Protein 9YFR (pdb70)

Organism: Homo sapiens (NCBI:txid9606)

InterPro domains:
  IPR002818 DJ-1/PfpI [PF01965] (4-170)
  IPR006287 Protein/nucleic acid deglycase DJ-1 [TIGR01383] (6-183)
  IPR029062 Class I glutamine amidotransferase-like [G3DSA:3.40.50.880] (1-189)
  IPR029062 Class I glutamine amidotransferase-like [SSF52317] (3-186)
  IPR050325 Protein/nucleic acid deglycase [PTHR48094] (3-182)

Radius of gyration: 14.81 Å; Cα contacts (8 Å, |Δi|>4): 489; chains: 1; bounding box: 35×41×35 Å

Structure (mmCIF, N/CA/C/O backbone):
data_9YFR
#
_entry.id   9YFR
#
_cell.length_a   74.836
_cell.length_b   74.836
_cell.length_c   75.347
_cell.angle_alpha   90.000
_cell.angle_beta   90.000
_cell.angle_gamma   120.000
#
_symmetry.space_group_name_H-M   'P 31 2 1'
#
loop_
_entity.id
_entity.type
_entity.pdbx_description
1 polymer 'Protein deglycase DJ-1'
2 non-polymer 1,2-ETHANEDIOL
3 water water
#
loop_
_atom_site.group_PDB
_atom_site.id
_atom_site.type_symbol
_atom_site.label_atom_id
_atom_site.label_alt_id
_atom_site.label_comp_id
_atom_site.label_asym_id
_atom_site.label_entity_id
_atom_site.label_seq_id
_atom_site.pdbx_PDB_ins_code
_atom_site.Cartn_x
_atom_site.Cartn_y
_atom_site.Cartn_z
_atom_site.occupancy
_atom_site.B_iso_or_equiv
_atom_site.auth_seq_id
_atom_site.auth_comp_id
_atom_site.auth_asym_id
_atom_site.auth_atom_id
_atom_site.pdbx_PDB_model_num
ATOM 1 N N . MET A 1 4 ? 35.75121 9.20084 -78.01509 1.000 61.09626 1 MET A N 1
ATOM 2 C CA . MET A 1 4 ? 34.37893 9.67112 -78.38348 1.000 59.31757 1 MET A CA 1
ATOM 3 C C . MET A 1 4 ? 33.41680 9.51331 -77.19458 1.000 51.71157 1 MET A C 1
ATOM 4 O O . MET A 1 4 ? 33.41222 10.34950 -76.28979 1.000 50.86134 1 MET A O 1
ATOM 20 N N . ALA A 1 5 ? 32.60808 8.45670 -77.18765 1.000 44.45226 2 ALA A N 1
ATOM 21 C CA . ALA A 1 5 ? 31.65674 8.25938 -76.10360 1.000 37.25631 2 ALA A CA 1
ATOM 22 C C . ALA A 1 5 ? 32.36488 7.74766 -74.85057 1.000 27.98788 2 ALA A C 1
ATOM 23 O O . ALA A 1 5 ? 33.44436 7.15400 -74.91013 1.000 27.17529 2 ALA A O 1
ATOM 30 N N A SER A 1 6 ? 31.75462 8.00085 -73.69611 0.819 24.10895 3 SER A N 1
ATOM 31 N N B SER A 1 6 ? 31.72902 7.98486 -73.70647 0.181 26.09419 3 SER A N 1
ATOM 32 C CA A SER A 1 6 ? 32.31024 7.47977 -72.45942 0.819 20.65700 3 SER A CA 1
ATOM 33 C CA B SER A 1 6 ? 32.25001 7.49631 -72.44014 0.181 23.37128 3 SER A CA 1
ATOM 34 C C A SER A 1 6 ? 32.25852 5.95934 -72.47556 0.819 16.41469 3 SER A C 1
ATOM 35 C C B SER A 1 6 ? 32.19517 5.97534 -72.40234 0.181 20.00183 3 SER A C 1
ATOM 36 O O A SER A 1 6 ? 31.33834 5.34744 -73.01795 0.819 17.46077 3 SER A O 1
ATOM 37 O O B SER A 1 6 ? 31.23132 5.35908 -72.86353 0.181 20.03734 3 SER A O 1
ATOM 52 N N A LYS A 1 7 ? 33.26795 5.35002 -71.88012 0.819 12.98678 4 LYS A N 1
ATOM 53 N N B LYS A 1 7 ? 33.24244 5.37039 -71.85263 0.181 17.22195 4 LYS A N 1
ATOM 54 C CA A LYS A 1 7 ? 33.27133 3.91368 -71.68042 0.819 12.32370 4 LYS A CA 1
ATOM 55 C CA B LYS A 1 7 ? 33.27150 3.92898 -71.66599 0.181 14.90039 4 LYS A CA 1
ATOM 56 C C A LYS A 1 7 ? 32.20871 3.51805 -70.65398 0.819 11.21341 4 LYS A C 1
ATOM 57 C C B LYS A 1 7 ? 32.22601 3.51064 -70.63054 0.181 12.82507 4 LYS A C 1
ATOM 58 O O A LYS A 1 7 ? 31.77112 4.32582 -69.81960 0.819 11.64657 4 LYS A O 1
ATOM 59 O O B LYS A 1 7 ? 31.79958 4.30025 -69.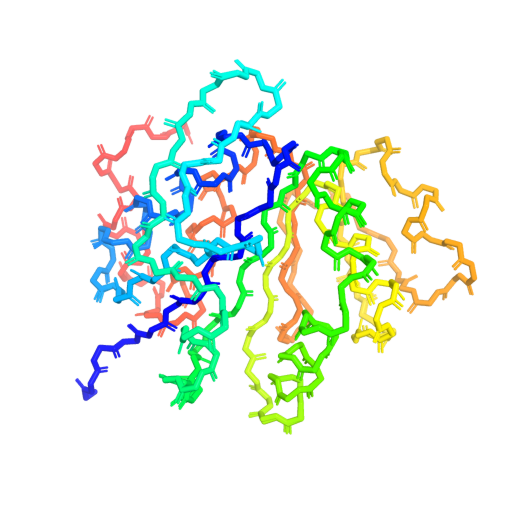78088 0.181 12.90988 4 LYS A O 1
ATOM 96 N N . ARG A 1 8 ? 31.81331 2.24319 -70.71317 1.000 10.92408 5 ARG A N 1
ATOM 97 C CA . ARG A 1 8 ? 30.74594 1.69539 -69.88883 1.000 11.08333 5 ARG A CA 1
ATOM 98 C C . ARG A 1 8 ? 31.21190 0.41416 -69.21248 1.000 10.35147 5 ARG A C 1
ATOM 99 O O . ARG A 1 8 ? 31.84393 -0.44055 -69.84557 1.000 11.15576 5 ARG A O 1
ATOM 121 N N . ALA A 1 9 ? 30.88403 0.28078 -67.92752 1.000 9.24598 6 ALA A N 1
ATOM 122 C CA . ALA A 1 9 ? 31.23320 -0.88895 -67.13882 1.000 8.82345 6 ALA A CA 1
ATOM 123 C C . ALA A 1 9 ? 29.98280 -1.50024 -66.52560 1.000 8.83761 6 ALA A C 1
ATOM 124 O O . ALA A 1 9 ? 29.12182 -0.78390 -65.99976 1.000 9.87366 6 ALA A O 1
ATOM 131 N N . LEU A 1 10 ? 29.91232 -2.83215 -66.55311 1.000 8.46828 7 LEU A N 1
ATOM 132 C CA . LEU A 1 10 ? 28.87894 -3.61367 -65.88411 1.000 8.76886 7 LEU A CA 1
ATOM 133 C C . LEU A 1 10 ? 29.52392 -4.30140 -64.69165 1.000 8.52853 7 LEU A C 1
ATOM 134 O O . LEU A 1 10 ? 30.44338 -5.09862 -64.87084 1.000 9.75928 7 LEU A O 1
ATOM 150 N N . VAL A 1 11 ? 29.05357 -3.99638 -63.48385 1.000 8.23336 8 VAL A N 1
ATOM 151 C CA . VAL A 1 11 ? 29.53034 -4.63272 -62.25815 1.000 8.09886 8 VAL A CA 1
ATOM 152 C C . VAL A 1 11 ? 28.40509 -5.53180 -61.76965 1.000 8.04941 8 VAL A C 1
ATOM 153 O O . VAL A 1 11 ? 27.31290 -5.04088 -61.45600 1.000 9.40430 8 VAL A O 1
ATOM 166 N N . ILE A 1 12 ? 28.65067 -6.84170 -61.71424 1.000 7.80722 9 ILE A N 1
ATOM 167 C CA . ILE A 1 12 ? 27.59390 -7.79367 -61.38136 1.000 8.33446 9 ILE A CA 1
ATOM 168 C C . ILE A 1 12 ? 27.65509 -8.09695 -59.88746 1.000 8.17678 9 ILE A C 1
ATOM 169 O O . ILE A 1 12 ? 28.65617 -8.63785 -59.39461 1.000 9.02442 9 ILE A O 1
ATOM 185 N N . LEU A 1 13 ? 26.57670 -7.74617 -59.17761 1.000 8.30066 10 LEU A N 1
ATOM 186 C CA . LEU A 1 13 ? 26.51394 -7.75687 -57.71805 1.000 8.38613 10 LEU A CA 1
ATOM 187 C C . LEU A 1 13 ? 25.56895 -8.85194 -57.23166 1.000 8.42863 10 LEU A C 1
ATOM 188 O O . LEU A 1 13 ? 24.33995 -8.75711 -57.40124 1.000 9.42436 10 LEU A O 1
ATOM 204 N N . ALA A 1 14 ? 26.14934 -9.87014 -56.60563 1.000 8.39267 11 ALA A N 1
ATOM 205 C CA . ALA A 1 14 ? 25.42710 -11.01221 -56.07334 1.000 9.34714 11 ALA A CA 1
ATOM 206 C C . ALA A 1 14 ? 25.47841 -11.01653 -54.55058 1.000 8.55433 11 ALA A C 1
ATOM 207 O O . ALA A 1 14 ? 26.40928 -10.49369 -53.93953 1.000 8.42873 11 ALA A O 1
ATOM 214 N N . LYS A 1 15 ? 24.47567 -11.65068 -53.94367 1.000 9.05996 12 LYS A N 1
ATOM 215 C CA A LYS A 1 15 ? 24.48121 -11.87387 -52.50592 0.351 8.78631 12 LYS A CA 1
ATOM 216 C CA B LYS A 1 15 ? 24.48406 -11.86662 -52.50609 0.649 8.81249 12 LYS A CA 1
ATOM 217 C C . LYS A 1 15 ? 25.79744 -12.51479 -52.08493 1.000 8.17378 12 LYS A C 1
ATOM 218 O O . LYS A 1 15 ? 26.28932 -13.44674 -52.72461 1.000 9.03313 12 LYS A O 1
ATOM 255 N N . GLY A 1 16 ? 26.37695 -12.00395 -50.99797 1.000 8.26723 13 GLY A N 1
ATOM 256 C CA . GLY A 1 16 ? 27.63490 -12.53444 -50.52034 1.000 7.97596 13 GLY A CA 1
ATOM 257 C C . GLY A 1 16 ? 28.85969 -11.96528 -51.19880 1.000 7.85724 13 GLY A C 1
ATOM 258 O O . GLY A 1 16 ? 29.97916 -12.39954 -50.89401 1.000 8.39939 13 GLY A O 1
ATOM 262 N N . ALA A 1 17 ? 28.69674 -10.99267 -52.08659 1.000 7.61452 14 ALA A N 1
ATOM 263 C CA . ALA A 1 17 ? 29.84946 -10.32115 -52.66803 1.000 7.72977 14 ALA A CA 1
ATOM 264 C C . ALA A 1 17 ? 30.65457 -9.61898 -51.58441 1.000 7.16293 14 ALA A C 1
ATOM 265 O O . ALA A 1 17 ? 30.10830 -9.14745 -50.58961 1.000 7.62575 14 ALA A O 1
ATOM 272 N N . GLU A 1 18 ? 31.96168 -9.49075 -51.81683 1.000 7.19783 15 GLU A N 1
ATOM 273 C CA . GLU A 1 18 ? 32.81593 -8.69218 -50.94567 1.000 6.93463 15 GLU A CA 1
ATOM 274 C C . GLU A 1 18 ? 32.53575 -7.22174 -51.25438 1.000 6.94598 15 GLU A C 1
ATOM 275 O O . GLU A 1 18 ? 32.81560 -6.73573 -52.36077 1.000 7.35346 15 GLU A O 1
ATOM 287 N N . GLU A 1 19 ? 31.95742 -6.52026 -50.27915 1.000 6.84892 16 GLU A N 1
ATOM 288 C CA . GLU A 1 19 ? 31.52649 -5.14547 -50.50127 1.000 6.76472 16 GLU A CA 1
ATOM 289 C C . GLU A 1 19 ? 32.68630 -4.20473 -50.81246 1.000 6.61265 16 GLU A C 1
ATOM 290 O O . GLU A 1 19 ? 32.49832 -3.24113 -51.56421 1.000 7.19360 16 GLU A O 1
ATOM 302 N N . MET A 1 20 ? 33.87212 -4.42140 -50.23152 1.000 6.63292 17 MET A N 1
ATOM 303 C CA . MET A 1 20 ? 35.00270 -3.55568 -50.57752 1.000 6.82127 17 MET A CA 1
ATOM 304 C C . MET A 1 20 ? 35.40209 -3.73479 -52.04114 1.000 6.90061 17 MET A C 1
ATOM 305 O O . MET A 1 20 ? 35.75430 -2.76891 -52.73122 1.000 7.61265 17 MET A O 1
ATOM 319 N N . GLU A 1 21 ? 35.37119 -4.97886 -52.51942 1.000 7.41609 18 GLU A N 1
ATOM 320 C CA . GLU A 1 21 ? 35.72493 -5.30882 -53.89687 1.000 7.56774 18 GLU A CA 1
ATOM 321 C C . GLU A 1 21 ? 34.65402 -4.90360 -54.89164 1.000 7.57486 18 GLU A C 1
ATOM 322 O O . GLU A 1 21 ? 34.91126 -4.92970 -56.10258 1.000 9.20556 18 GLU A O 1
ATOM 334 N N . THR A 1 22 ? 33.46939 -4.54015 -54.40644 1.000 7.68044 19 THR A N 1
ATOM 335 C CA . THR A 1 22 ? 32.41232 -3.97289 -55.22220 1.000 8.01158 19 THR A CA 1
ATOM 336 C C . THR A 1 22 ? 32.55036 -2.45143 -55.27072 1.000 7.55804 19 THR A C 1
ATOM 337 O O . THR A 1 22 ? 32.60257 -1.84777 -56.34941 1.000 8.18450 19 THR A O 1
ATOM 348 N N A VAL A 1 23 ? 32.62628 -1.82837 -54.09707 0.802 7.06110 20 VAL A N 1
ATOM 349 N N B VAL A 1 23 ? 32.63071 -1.81065 -54.09985 0.198 7.16245 20 VAL A N 1
ATOM 350 C CA A VAL A 1 23 ? 32.58426 -0.37776 -54.00292 0.802 7.39606 20 VAL A CA 1
ATOM 351 C CA B VAL A 1 23 ? 32.56359 -0.35380 -54.06712 0.198 6.97504 20 VAL A CA 1
ATOM 352 C C A VAL A 1 23 ? 33.85858 0.27307 -54.52816 0.802 6.87733 20 VAL A C 1
ATOM 353 C C B VAL A 1 23 ? 33.86714 0.30496 -54.50916 0.198 6.79215 20 VAL A C 1
ATOM 354 O O A VAL A 1 23 ? 33.78767 1.31429 -55.18053 0.802 7.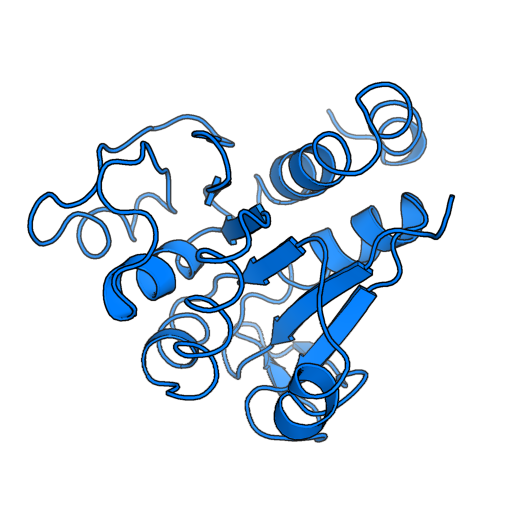54114 20 VAL A O 1
ATOM 355 O O B VAL A 1 23 ? 33.83162 1.38193 -55.11119 0.198 6.92275 20 VAL A O 1
ATOM 380 N N . ILE A 1 24 ? 35.03834 -0.27412 -54.22175 1.000 6.90444 21 ILE A N 1
ATOM 381 C CA . ILE A 1 24 ? 36.27807 0.36537 -54.67447 1.000 7.00325 21 ILE A CA 1
ATOM 382 C C . ILE A 1 24 ? 36.30791 0.44179 -56.19695 1.000 6.87762 21 ILE A C 1
ATOM 383 O O . ILE A 1 24 ? 36.52570 1.53611 -56.74170 1.000 7.26781 21 ILE A O 1
ATOM 400 N N . PRO A 1 25 ? 36.05852 -0.64472 -56.93948 1.000 7.03955 22 PRO A N 1
ATOM 401 C CA . PRO A 1 25 ? 36.06599 -0.49847 -58.40426 1.000 7.43324 22 PRO A CA 1
ATOM 402 C C . PRO A 1 25 ? 34.96849 0.41062 -58.92819 1.000 6.83162 22 PRO A C 1
ATOM 403 O O . PRO A 1 25 ? 35.20728 1.16055 -59.87704 1.000 7.28532 22 PRO A O 1
ATOM 414 N N . VAL 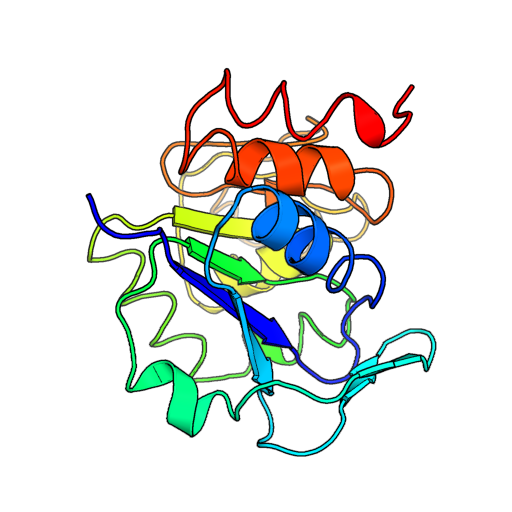A 1 26 ? 33.75812 0.34952 -58.37553 1.000 6.77964 23 VAL A N 1
ATOM 415 C CA . VAL A 1 26 ? 32.69052 1.23334 -58.85261 1.000 7.20303 23 VAL A CA 1
ATOM 416 C C . VAL A 1 26 ? 33.09980 2.69879 -58.70269 1.000 6.71742 23 VAL A C 1
ATOM 417 O O . VAL A 1 26 ? 32.95234 3.50676 -59.62865 1.000 7.30479 23 VAL A O 1
ATOM 430 N N . ASP A 1 27 ? 33.58387 3.05381 -57.51023 1.000 6.71507 24 ASP A N 1
ATOM 431 C CA . ASP A 1 27 ? 33.94117 4.43120 -57.19156 1.000 6.74359 24 ASP A CA 1
ATOM 432 C C . ASP A 1 27 ? 35.10566 4.90519 -58.05372 1.000 6.63830 24 ASP A C 1
ATOM 433 O O . ASP A 1 27 ? 35.02521 5.94803 -58.71876 1.000 7.10675 24 ASP A O 1
ATOM 442 N N . VAL A 1 28 ? 36.18268 4.12129 -58.10881 1.000 6.91285 25 VAL A N 1
ATOM 443 C CA . VAL A 1 28 ? 37.34631 4.50943 -58.89754 1.000 6.83560 25 VAL A CA 1
ATOM 444 C C . VAL A 1 28 ? 36.99699 4.61700 -60.38316 1.000 7.04391 25 VAL A C 1
ATOM 445 O O . VAL A 1 28 ? 37.45807 5.53497 -61.07113 1.000 7.31978 25 VAL A O 1
ATOM 458 N N . MET A 1 29 ? 36.19129 3.68328 -60.91655 1.000 7.06184 26 MET A N 1
ATOM 459 C CA . MET A 1 29 ? 35.79218 3.79933 -62.31961 1.000 7.22278 26 MET A CA 1
ATOM 460 C C . MET A 1 29 ? 34.96473 5.05573 -62.56902 1.000 6.96703 26 MET A C 1
ATOM 461 O O . MET A 1 29 ? 35.13603 5.71960 -63.59790 1.000 7.56010 26 MET A O 1
ATOM 475 N N . ARG A 1 30 ? 34.05953 5.39910 -61.64918 1.000 7.07113 27 ARG A N 1
ATOM 476 C CA . ARG A 1 30 ? 33.29200 6.63688 -61.79930 1.000 7.29169 27 ARG A CA 1
ATOM 477 C C . ARG A 1 30 ? 34.19236 7.86994 -61.72744 1.000 7.16538 27 ARG A C 1
ATOM 478 O O . ARG A 1 30 ? 33.97562 8.84204 -62.46345 1.000 7.65639 27 ARG A O 1
ATOM 499 N N . ARG A 1 31 ? 35.22191 7.84267 -60.87843 1.000 7.13478 28 ARG A N 1
ATOM 500 C CA . ARG A 1 31 ? 36.19889 8.92971 -60.84941 1.000 7.12321 28 ARG A CA 1
ATOM 501 C C . ARG A 1 31 ? 36.89221 9.09656 -62.19674 1.000 7.33461 28 ARG A C 1
ATOM 502 O O . ARG A 1 31 ? 37.28433 10.21244 -62.55397 1.000 8.17906 28 ARG A O 1
ATOM 523 N N . ALA A 1 32 ? 37.05878 8.00266 -62.93719 1.000 7.83830 29 ALA A N 1
ATOM 524 C CA . ALA A 1 32 ? 37.65352 8.01269 -64.26724 1.000 8.10835 29 ALA A CA 1
ATOM 525 C C . ALA A 1 32 ? 36.67035 8.39273 -65.36693 1.000 8.88042 29 ALA A C 1
ATOM 526 O O . ALA A 1 32 ? 37.04529 8.37601 -66.54297 1.000 10.56936 29 ALA A O 1
ATOM 533 N N A GLY A 1 33 ? 35.42795 8.73593 -65.02330 0.514 8.60589 30 GLY A N 1
ATOM 534 N N B GLY A 1 33 ? 35.43770 8.75301 -65.02143 0.486 8.63076 30 GLY A N 1
ATOM 535 C CA A GLY A 1 33 ? 34.44051 9.11905 -66.01422 0.514 9.27282 30 GLY A CA 1
ATOM 536 C CA B GLY A 1 33 ? 34.47359 9.11243 -66.03691 0.486 9.23166 30 GLY A CA 1
ATOM 537 C C A GLY A 1 33 ? 33.72345 7.97123 -66.68816 0.514 9.44986 30 GLY A C 1
ATOM 538 C C B GLY A 1 33 ? 33.91868 7.94451 -66.81794 0.486 9.28500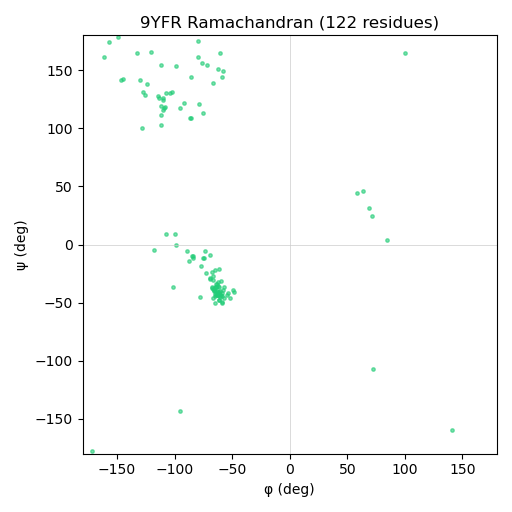 30 GLY A C 1
ATOM 539 O O A GLY A 1 33 ? 32.93114 8.20829 -67.61106 0.514 9.73453 30 GLY A O 1
ATOM 540 O O B GLY A 1 33 ? 33.44790 8.13233 -67.94434 0.486 9.83174 30 GLY A O 1
ATOM 547 N N . ILE A 1 34 ? 33.96860 6.73966 -66.25282 1.000 8.72094 31 ILE A N 1
ATOM 548 C CA . ILE A 1 34 ? 33.31954 5.56684 -66.82133 1.000 8.93948 31 ILE A CA 1
ATOM 549 C C . ILE A 1 34 ? 31.88301 5.53600 -66.31877 1.000 9.05962 31 ILE A C 1
ATOM 550 O O . ILE A 1 34 ? 31.61816 5.82731 -65.14596 1.000 10.07054 31 ILE A O 1
ATOM 567 N N . LYS A 1 35 ? 30.94616 5.21099 -67.20606 1.000 9.08459 32 LYS A N 1
ATOM 568 C CA A LYS A 1 35 ? 29.54511 5.03323 -66.83580 0.480 9.48727 32 LYS A CA 1
ATOM 569 C CA B LYS A 1 35 ? 29.54886 5.03785 -66.82240 0.520 9.80567 32 LYS A CA 1
ATOM 570 C C . LYS A 1 35 ? 29.38649 3.61724 -66.29723 1.000 9.06225 32 LYS A C 1
ATOM 571 O O . LYS A 1 35 ? 29.45963 2.64749 -67.06012 1.000 9.48693 32 LYS A O 1
ATOM 608 N N . VAL A 1 36 ? 29.19299 3.49006 -64.98919 1.000 8.99546 33 VAL A N 1
ATOM 609 C CA . VAL A 1 36 ? 29.15230 2.19997 -64.31382 1.000 8.29831 33 VAL A CA 1
ATOM 610 C C . VAL A 1 36 ? 27.71153 1.84890 -63.98173 1.000 8.58381 33 VAL A C 1
ATOM 611 O O . VAL A 1 36 ? 26.99445 2.65393 -63.37593 1.000 9.57939 33 VAL A O 1
ATOM 624 N N . THR A 1 37 ? 27.30499 0.63062 -64.33249 1.000 8.76884 34 THR A N 1
ATOM 625 C CA . THR A 1 37 ? 26.02562 0.07649 -63.90580 1.000 9.27357 34 THR A CA 1
ATOM 626 C C . THR A 1 37 ? 26.27779 -1.03760 -62.90027 1.000 8.60232 34 THR A C 1
ATOM 627 O O . THR A 1 37 ? 26.88808 -2.05597 -63.24152 1.000 9.52430 34 THR A O 1
ATOM 638 N N . VAL A 1 38 ? 25.81603 -0.83217 -61.66737 1.000 8.44618 35 VAL A N 1
ATOM 639 C CA . VAL A 1 38 ? 25.83347 -1.86389 -60.63667 1.000 8.61631 35 VAL A CA 1
ATOM 640 C C . VAL A 1 38 ? 24.55513 -2.66735 -60.81976 1.000 8.73740 35 VAL A C 1
ATOM 641 O O . VAL A 1 38 ? 23.45662 -2.16560 -60.57163 1.000 9.51937 35 VAL A O 1
ATOM 654 N N . ALA A 1 39 ? 24.68847 -3.89852 -61.29813 1.000 8.96641 36 ALA A N 1
ATOM 655 C CA . ALA A 1 39 ? 23.55149 -4.72070 -61.68690 1.000 9.59548 36 ALA A CA 1
ATOM 656 C C . ALA A 1 39 ? 23.37682 -5.86850 -60.70796 1.000 9.21866 36 ALA A C 1
ATOM 657 O O . ALA A 1 39 ? 24.29359 -6.67409 -60.51355 1.000 9.85235 36 ALA A O 1
ATOM 664 N N . GLY A 1 40 ? 22.18903 -5.96772 -60.12189 1.000 9.83672 37 GLY A N 1
ATOM 665 C CA . GLY A 1 40 ? 21.89949 -7.01756 -59.17394 1.000 10.22170 37 GLY A CA 1
ATOM 666 C C . GLY A 1 40 ? 21.59787 -8.33860 -59.84334 1.000 10.17874 37 GLY A C 1
ATOM 667 O O . GLY A 1 40 ? 20.66333 -8.44306 -60.64071 1.000 11.39140 37 GLY A O 1
ATOM 671 N N . LEU A 1 41 ? 22.39032 -9.36000 -59.51633 1.000 10.96674 38 LEU A N 1
ATOM 672 C CA . LEU A 1 41 ? 22.17392 -10.68792 -60.07568 1.000 11.52373 38 LEU A CA 1
ATOM 673 C C . LEU A 1 41 ? 20.73120 -11.14612 -59.88282 1.000 11.92335 38 LEU A C 1
ATOM 674 O O . LEU A 1 41 ? 20.09553 -11.65573 -60.81301 1.000 14.03342 38 LEU A O 1
ATOM 690 N N . ALA A 1 42 ? 20.19899 -10.96979 -58.66890 1.000 12.68568 39 ALA A N 1
ATOM 691 C CA . ALA A 1 42 ? 18.90676 -11.52784 -58.29399 1.000 15.20656 39 ALA A CA 1
ATOM 692 C C . ALA A 1 42 ? 17.72693 -10.66807 -58.71447 1.000 15.87020 39 ALA A C 1
ATOM 693 O O . ALA A 1 42 ? 16.58910 -11.14409 -58.65441 1.000 19.02871 39 ALA A O 1
ATOM 700 N N . GLY A 1 43 ? 17.96152 -9.44144 -59.14498 1.000 14.36299 40 GLY A N 1
ATOM 701 C CA . GLY A 1 43 ? 16.89719 -8.50760 -59.42489 1.000 15.49254 40 GLY A CA 1
ATOM 702 C C . GLY A 1 43 ? 17.27713 -7.11621 -58.96872 1.000 15.15879 40 GLY A C 1
ATOM 703 O O . GLY A 1 43 ? 18.44953 -6.80465 -58.77794 1.000 14.15280 40 GLY A O 1
ATOM 707 N N . LYS A 1 44 ? 16.25548 -6.27982 -58.78608 1.000 16.50689 41 LYS A N 1
ATOM 708 C CA . LYS A 1 44 ? 16.43519 -4.87133 -58.45841 1.000 18.08632 41 LYS A CA 1
ATOM 709 C C . LYS A 1 44 ? 16.63451 -4.60772 -56.96717 1.000 14.87333 41 LYS A C 1
ATOM 710 O O . LYS A 1 44 ? 16.95187 -3.47240 -56.59319 1.000 16.62905 41 LYS A O 1
ATOM 729 N N . ASP A 1 45 ? 16.42984 -5.59607 -56.10766 1.000 13.28838 42 ASP A N 1
ATOM 730 C CA . ASP A 1 45 ? 16.38556 -5.33990 -54.67933 1.000 13.69725 42 ASP A CA 1
ATOM 731 C C . ASP A 1 45 ? 17.77429 -5.20636 -54.05464 1.000 11.12612 42 ASP A C 1
ATOM 732 O O . ASP A 1 45 ? 18.79102 -5.62372 -54.62418 1.000 11.07244 42 ASP A O 1
ATOM 741 N N . PRO A 1 46 ? 17.83766 -4.61081 -52.86528 1.000 11.27418 43 PRO A N 1
ATOM 742 C CA . PRO A 1 46 ? 19.12945 -4.45148 -52.19461 1.000 10.52028 43 PRO A CA 1
ATOM 743 C C . PRO A 1 46 ? 19.82629 -5.78666 -51.97871 1.000 9.94009 43 PRO A C 1
ATOM 744 O O . PRO A 1 46 ? 19.19047 -6.82571 -51.78805 1.000 11.72896 43 PRO A O 1
ATOM 755 N N . VAL A 1 47 ? 21.15577 -5.73300 -51.99264 1.000 8.91016 44 VAL A N 1
ATOM 756 C CA . VAL A 1 47 ? 22.01558 -6.90767 -51.91495 1.000 8.40193 44 VAL A CA 1
ATOM 757 C C . VAL A 1 47 ? 22.78939 -6.90122 -50.60402 1.000 8.14807 44 VAL A C 1
ATOM 758 O O . VAL A 1 47 ? 23.49142 -5.93177 -50.28584 1.000 8.42586 44 VAL A O 1
ATOM 771 N N . GLN A 1 48 ? 22.67803 -8.00711 -49.86823 1.000 8.22465 45 GLN A N 1
ATOM 772 C CA . GLN A 1 48 ? 23.39512 -8.22416 -48.61783 1.000 8.13896 45 GLN A CA 1
ATOM 773 C C . GLN A 1 48 ? 24.77186 -8.80180 -48.92998 1.000 7.55620 45 GLN A C 1
ATOM 774 O O . GLN A 1 48 ? 24.89855 -9.95856 -49.34952 1.000 8.21218 45 GLN A O 1
ATOM 788 N N . CYS A 1 49 ? 25.79985 -7.98338 -48.73677 1.000 7.43599 46 CYS A N 1
ATOM 789 C CA . CYS A 1 49 ? 27.16267 -8.37996 -49.02484 1.000 7.12291 46 CYS A CA 1
ATOM 790 C C . CYS A 1 49 ? 27.73221 -9.23276 -47.88898 1.000 7.22799 46 CYS A C 1
ATOM 791 O O . CYS A 1 49 ? 27.10446 -9.45866 -46.84924 1.000 7.57261 46 CYS A O 1
ATOM 799 N N . SER A 1 50 ? 28.95261 -9.72382 -48.11315 1.000 7.24061 47 SER A N 1
ATOM 800 C CA . SER A 1 50 ? 29.57516 -10.71083 -47.23302 1.000 7.47008 47 SER A CA 1
ATOM 801 C C . SER A 1 50 ? 29.70230 -10.24197 -45.78862 1.000 7.62477 47 SER A C 1
ATOM 802 O O . SER A 1 50 ? 29.56573 -11.05888 -44.86918 1.000 8.85224 47 SER A O 1
ATOM 810 N N . ARG A 1 51 ? 30.03937 -8.96470 -45.57919 1.000 7.10119 48 ARG A N 1
ATOM 811 C CA . ARG A 1 51 ? 30.17700 -8.35257 -44.25998 1.000 7.35297 48 ARG A CA 1
ATOM 812 C C . ARG A 1 51 ? 28.96233 -7.49195 -43.92510 1.000 7.36304 48 ARG A C 1
ATOM 813 O O . ARG A 1 51 ? 29.04717 -6.56465 -43.11026 1.000 8.37546 48 ARG A O 1
ATOM 834 N N A ASP A 1 52 ? 27.81431 -7.81769 -44.51649 0.533 7.25586 49 ASP A N 1
ATOM 835 N N B ASP A 1 52 ? 27.81630 -7.81707 -44.51909 0.467 7.63978 49 ASP A N 1
ATOM 836 C CA A ASP A 1 52 ? 26.50082 -7.27877 -44.17506 0.533 7.53358 49 ASP A CA 1
ATOM 837 C CA B ASP A 1 52 ? 26.50318 -7.29232 -44.16906 0.467 7.99705 49 ASP A CA 1
ATOM 838 C C A ASP A 1 52 ? 26.29623 -5.81151 -44.52743 0.533 7.10553 49 ASP A C 1
ATOM 839 C C B ASP A 1 52 ? 26.24537 -5.86282 -44.62469 0.467 7.64386 49 ASP A C 1
ATOM 840 O O A ASP A 1 52 ? 25.28253 -5.22649 -44.12454 0.533 7.66278 49 ASP A O 1
ATOM 841 O O B ASP A 1 52 ? 25.14517 -5.35581 -44.38433 0.467 7.71332 49 ASP A O 1
ATOM 858 N N . VAL A 1 53 ? 27.18155 -5.20991 -45.31953 1.000 7.40384 50 VAL A N 1
ATOM 859 C CA . VAL A 1 53 ? 26.83217 -3.95993 -45.98526 1.000 7.25165 50 VAL A CA 1
ATOM 860 C C . VAL A 1 53 ? 25.76615 -4.27503 -47.02874 1.000 7.27427 50 VAL A C 1
ATOM 861 O O . VAL A 1 53 ? 25.86533 -5.27144 -47.75574 1.000 7.97040 50 VAL A O 1
ATOM 875 N N . VAL A 1 54 ? 24.73605 -3.43387 -47.09534 1.000 7.47098 51 VAL A N 1
ATOM 876 C CA . VAL A 1 54 ? 23.61268 -3.62450 -48.00172 1.000 7.69259 51 VAL A CA 1
ATOM 877 C C . VAL A 1 54 ? 23.67161 -2.52291 -49.05497 1.000 7.86454 51 VAL A C 1
ATOM 878 O O . VAL A 1 54 ? 23.61625 -1.32901 -48.73420 1.000 8.52220 51 VAL A O 1
ATOM 891 N N . ILE A 1 55 ? 23.80017 -2.93017 -50.31410 1.000 8.09410 52 ILE A N 1
ATOM 892 C CA . ILE A 1 55 ? 23.97692 -2.02861 -51.44584 1.000 8.46916 52 ILE A CA 1
ATOM 893 C C . ILE A 1 55 ? 22.76052 -2.14142 -52.35741 1.000 8.81166 52 ILE A C 1
ATOM 894 O O . ILE A 1 55 ? 22.33498 -3.24920 -52.69946 1.000 9.49968 52 ILE A O 1
ATOM 910 N N A CYS A 1 56 ? 22.21231 -0.99328 -52.75922 0.823 8.89833 53 CYS A N 1
ATOM 911 N N B CYS A 1 56 ? 22.21593 -0.99399 -52.76084 0.177 9.38464 53 CYS A N 1
ATOM 912 C CA A CYS A 1 56 ? 21.09106 -0.95902 -53.69210 0.823 9.33967 53 CYS A CA 1
ATOM 913 C CA B CYS A 1 56 ? 21.08815 -0.97221 -53.68305 0.177 10.06301 53 CYS A CA 1
ATOM 914 C C A CYS A 1 56 ? 21.62705 -0.90115 -55.11180 0.823 9.20505 53 CYS A C 1
ATOM 915 C C B CYS A 1 56 ? 21.60108 -0.88783 -55.11446 0.177 9.64674 53 CYS A C 1
ATOM 916 O O A CYS A 1 56 ? 22.28792 0.08541 -55.47244 0.823 10.16076 53 CYS A O 1
ATOM 917 O O B CYS A 1 56 ? 22.21846 0.12273 -55.48016 0.177 9.88707 53 CYS A O 1
ATOM 932 N N . PRO A 1 57 ? 21.36705 -1.89869 -55.94762 1.000 9.24367 54 PRO A N 1
ATOM 933 C CA A PRO A 1 57 ? 21.89217 -1.84341 -57.31411 0.675 10.05413 54 PRO A CA 1
ATOM 934 C CA B PRO A 1 57 ? 21.86653 -1.86089 -57.32580 0.325 9.63094 54 PRO A CA 1
ATOM 935 C C . PRO A 1 57 ? 21.18861 -0.77410 -58.14002 1.000 8.98904 54 PRO A C 1
ATOM 936 O O . PRO A 1 57 ? 20.06134 -0.35916 -57.86216 1.000 10.27100 54 PRO A O 1
ATOM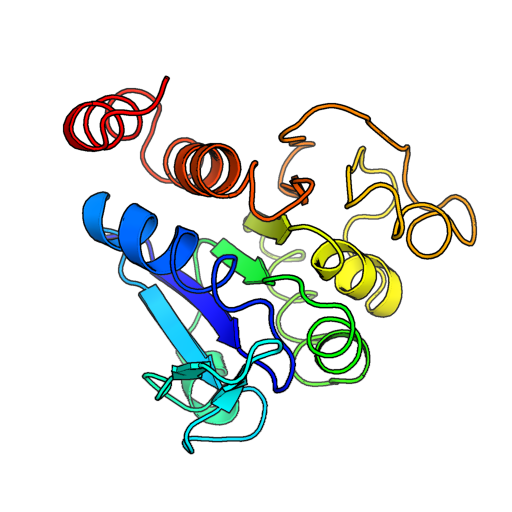 957 N N . ASP A 1 58 ? 21.88889 -0.32948 -59.18434 1.000 9.13782 55 ASP A N 1
ATOM 958 C CA . ASP A 1 58 ? 21.31511 0.62321 -60.12592 1.000 9.46784 55 ASP A CA 1
ATOM 959 C C . ASP A 1 58 ? 20.20449 -0.00296 -60.96359 1.000 10.24241 55 ASP A C 1
ATOM 960 O O . ASP A 1 58 ? 19.29285 0.70029 -61.41499 1.000 12.08067 55 ASP A O 1
ATOM 969 N N . ALA A 1 59 ? 20.29316 -1.30423 -61.21471 1.000 10.26021 56 ALA A N 1
ATOM 970 C CA . ALA A 1 59 ? 19.39243 -2.01577 -62.10945 1.000 11.55449 56 ALA A CA 1
ATOM 971 C C . ALA A 1 59 ? 19.48874 -3.49662 -61.78259 1.000 10.85039 56 ALA A C 1
ATOM 972 O O . ALA A 1 59 ? 20.46044 -3.94384 -61.16838 1.000 11.06429 56 ALA A O 1
ATOM 979 N N . SER A 1 60 ? 18.48851 -4.25995 -62.21439 1.000 11.74390 57 SER A N 1
ATOM 980 C CA . SER A 1 60 ? 18.64683 -5.70316 -62.22747 1.000 12.05882 57 SER A CA 1
ATOM 981 C C . SER A 1 60 ? 19.60748 -6.09711 -63.34356 1.000 11.97614 57 SER A C 1
ATOM 982 O O . SER A 1 60 ? 19.74133 -5.39647 -64.35321 1.000 12.37121 57 SER A O 1
ATOM 990 N N . LEU A 1 61 ? 20.26231 -7.25039 -63.17781 1.000 11.94517 58 LEU A N 1
ATOM 991 C CA . LEU A 1 61 ? 21.05933 -7.78335 -64.27793 1.000 12.19769 58 LEU A CA 1
ATOM 992 C C . LEU A 1 61 ? 20.17775 -8.07913 -65.48055 1.000 14.13625 58 LEU A C 1
ATOM 993 O O . LEU A 1 61 ? 20.59169 -7.87759 -66.62669 1.000 15.11189 58 LEU A O 1
ATOM 1009 N N . GLU A 1 62 ? 18.95472 -8.55464 -65.23198 1.000 15.90504 59 GLU A N 1
ATOM 1010 C CA . GLU A 1 62 ? 18.02902 -8.85994 -66.31495 1.000 19.34944 59 GLU A CA 1
ATOM 1011 C C . GLU A 1 62 ? 17.83480 -7.65600 -67.22155 1.000 19.18754 59 GLU A C 1
ATOM 1012 O O . GLU A 1 62 ? 17.82546 -7.79023 -68.45054 1.000 21.45694 59 GLU A O 1
ATOM 1024 N N . ASP A 1 63 ? 17.67610 -6.46712 -66.63185 1.000 17.83491 60 ASP A N 1
ATOM 1025 C CA . ASP A 1 63 ? 17.52539 -5.25384 -67.42427 1.000 18.06464 60 ASP A CA 1
ATOM 1026 C C . ASP A 1 63 ? 18.86681 -4.77459 -67.96744 1.000 18.35889 60 ASP A C 1
ATOM 1027 O O . ASP A 1 63 ? 18.97394 -4.41676 -69.14264 1.000 20.90031 60 ASP A O 1
ATOM 1036 N N . ALA A 1 64 ? 19.90367 -4.75102 -67.12786 1.000 16.04461 61 ALA A N 1
ATOM 1037 C CA . ALA A 1 64 ? 21.18727 -4.21003 -67.56169 1.000 15.54765 61 ALA A CA 1
ATOM 1038 C C . ALA A 1 64 ? 21.78215 -5.01302 -68.70947 1.000 16.10715 61 ALA A C 1
ATOM 1039 O O . ALA A 1 64 ? 22.46485 -4.44682 -69.57228 1.000 16.77772 61 ALA A O 1
ATOM 1046 N N . LYS A 1 65 ? 21.53860 -6.32514 -68.74617 1.000 17.49906 62 LYS A N 1
ATOM 1047 C CA . LYS A 1 65 ? 22.15108 -7.13654 -69.79022 1.000 23.22915 62 LYS A CA 1
ATOM 1048 C C . LYS A 1 65 ? 21.59211 -6.79184 -71.16181 1.000 24.72924 62 LYS A C 1
ATOM 1049 O O . LYS A 1 65 ? 22.26637 -7.02096 -72.16995 1.000 26.76169 62 LYS A O 1
ATOM 1068 N N . LYS A 1 66 ? 20.38379 -6.23436 -71.22082 1.000 24.31099 63 LYS A N 1
ATOM 1069 C CA . LYS A 1 66 ? 19.77278 -5.82416 -72.47930 1.000 25.67535 63 LYS A CA 1
ATOM 1070 C C . LYS A 1 66 ? 20.27087 -4.46450 -72.94955 1.000 26.01012 63 LYS A C 1
ATOM 1071 O O . LYS A 1 66 ? 19.92895 -4.04640 -74.06074 1.000 27.60270 63 LYS A O 1
ATOM 1090 N N A GLU A 1 67 ? 21.09132 -3.78732 -72.14071 0.578 26.10870 64 GLU A N 1
ATOM 1091 N N B GLU A 1 67 ? 21.07616 -3.77259 -72.14307 0.422 26.84456 64 GLU A N 1
ATOM 1092 C CA A GLU A 1 67 ? 21.60356 -2.45610 -72.44316 0.578 27.27961 64 GLU A CA 1
ATOM 1093 C CA B GLU A 1 67 ? 21.60125 -2.45896 -72.49497 0.422 28.01735 64 GLU A CA 1
ATOM 1094 C C A GLU A 1 67 ? 23.09420 -2.45819 -72.77057 0.578 27.38565 64 GLU A C 1
ATOM 1095 C C B GLU A 1 67 ? 23.09642 -2.49109 -72.79666 0.422 27.10662 64 GLU A C 1
ATOM 1096 O O A GLU A 1 67 ? 23.75933 -1.42766 -72.62119 0.578 27.89058 64 GLU A O 1
ATOM 1097 O O B GLU A 1 67 ? 23.75833 -1.44889 -72.75568 0.422 27.28182 64 GLU A O 1
ATOM 1120 N N A GLY A 1 68 ? 23.63629 -3.58833 -73.20585 0.578 27.13139 65 GLY A N 1
ATOM 1121 N N B GLY A 1 68 ? 23.63860 -3.66360 -73.10871 0.422 26.22400 65 GLY A N 1
ATOM 1122 C CA A GLY A 1 68 ? 25.02157 -3.64530 -73.60327 0.578 26.81348 65 GLY A CA 1
ATOM 1123 C CA B GLY A 1 68 ? 25.01793 -3.77436 -73.51368 0.422 25.21670 65 GLY A CA 1
ATOM 1124 C C A GLY A 1 68 ? 25.24676 -2.97755 -74.94571 0.578 25.83560 65 GLY A C 1
ATOM 1125 C C B GLY A 1 68 ? 25.19011 -3.52776 -74.99936 0.422 23.77203 65 GLY A C 1
ATOM 1126 O O A GLY A 1 68 ? 24.35140 -2.33098 -75.50368 0.578 26.92691 65 GLY A O 1
ATOM 1127 O O B GLY A 1 68 ? 24.24792 -3.15347 -75.70489 0.422 23.79878 65 GLY A O 1
ATOM 1134 N N A PRO A 1 69 ? 26.45753 -3.13036 -75.50555 0.578 24.85597 66 PRO A N 1
ATOM 1135 N N B PRO A 1 69 ? 26.40781 -3.74759 -75.51298 0.422 22.11728 66 PRO A N 1
ATOM 1136 C CA A PRO A 1 69 ? 27.58146 -3.87410 -74.92390 0.578 22.95904 66 PRO A CA 1
ATOM 1137 C CA B PRO A 1 69 ? 27.53360 -4.22201 -74.70806 0.422 20.42629 66 PRO A CA 1
ATOM 1138 C C A PRO A 1 69 ? 28.36127 -3.01266 -73.94574 0.578 18.62082 66 PRO A C 1
ATOM 1139 C C B PRO A 1 69 ? 28.17059 -3.15269 -73.83068 0.422 17.51705 66 PRO A C 1
ATOM 1140 O O A PRO A 1 69 ? 28.25567 -1.78502 -74.00837 0.578 20.06467 66 PRO A O 1
ATOM 1141 O O B PRO A 1 69 ? 27.80847 -1.97480 -73.84241 0.422 19.11463 66 PRO A O 1
ATOM 1162 N N . TYR A 1 70 ? 29.13438 -3.63511 -73.06137 1.000 13.92161 67 TYR A N 1
ATOM 1163 C CA . TYR A 1 70 ? 29.92403 -2.89120 -72.09873 1.000 11.44884 67 TYR A CA 1
ATOM 1164 C C . TYR A 1 70 ? 31.40145 -3.04101 -72.43737 1.000 10.57828 67 TYR A C 1
ATOM 1165 O O . TYR A 1 70 ? 31.84249 -4.08051 -72.92614 1.000 11.30448 67 TYR A O 1
ATOM 1184 N N . ASP A 1 71 ? 32.17404 -1.99430 -72.15483 1.000 10.39141 68 ASP A N 1
ATOM 1185 C CA . ASP A 1 71 ? 33.61495 -2.04320 -72.36573 1.000 10.60573 68 ASP A CA 1
ATOM 1186 C C . ASP A 1 71 ? 34.33118 -2.91512 -71.35018 1.000 10.23242 68 ASP A C 1
ATOM 1187 O O . ASP A 1 71 ? 35.42141 -3.41344 -71.64814 1.000 11.76793 68 ASP A O 1
ATOM 1196 N N . VAL A 1 72 ? 33.75364 -3.11695 -70.17105 1.000 9.56441 69 VAL A N 1
ATOM 1197 C CA . VAL A 1 72 ? 34.29571 -4.06254 -69.20464 1.000 9.01383 69 VAL A CA 1
ATOM 1198 C C . VAL A 1 72 ? 33.13332 -4.67834 -68.44416 1.000 8.51373 69 VAL A C 1
ATOM 1199 O O . VAL A 1 72 ? 32.14608 -3.99833 -68.12965 1.000 8.98343 69 VAL A O 1
ATOM 1212 N N . VAL A 1 73 ? 33.25847 -5.97316 -68.15525 1.000 8.56704 70 VAL A N 1
ATOM 1213 C CA . VAL A 1 73 ? 32.40207 -6.67754 -67.20766 1.000 8.36508 70 VAL A CA 1
ATOM 1214 C C . VAL A 1 73 ? 33.26537 -7.00607 -65.99517 1.000 7.97067 70 VAL A C 1
ATOM 1215 O O . VAL A 1 73 ? 34.33487 -7.61184 -66.14558 1.000 8.52659 70 VAL A O 1
ATOM 1228 N N . VAL A 1 74 ? 32.80211 -6.59579 -64.81221 1.000 7.92781 71 VAL A N 1
ATOM 1229 C CA . VAL A 1 74 ? 33.55405 -6.69953 -63.56750 1.000 7.90564 71 VAL A CA 1
ATOM 1230 C C . VAL A 1 74 ? 32.85191 -7.66206 -62.62367 1.000 7.77266 71 VAL A C 1
ATOM 1231 O O . VAL A 1 74 ? 31.65821 -7.50222 -62.32160 1.000 8.57792 71 VAL A O 1
ATOM 1244 N N . LEU A 1 75 ? 33.61921 -8.63557 -62.12981 1.000 7.80025 72 LEU A N 1
ATOM 1245 C CA . LEU A 1 75 ? 33.17368 -9.62795 -61.16230 1.000 7.70894 72 LEU A CA 1
ATOM 1246 C C . LEU A 1 75 ? 33.88668 -9.39477 -59.83590 1.000 7.74707 72 LEU A C 1
ATOM 1247 O O . LEU A 1 75 ? 35.07700 -9.73484 -59.69272 1.000 8.26586 72 LEU A O 1
ATOM 1263 N N . PRO A 1 76 ? 33.20950 -8.80393 -58.85157 1.000 7.92426 73 PRO A N 1
ATOM 1264 C CA . PRO A 1 76 ? 33.75129 -8.77035 -57.48937 1.000 7.80877 73 PRO A CA 1
ATOM 1265 C C . PRO A 1 76 ? 33.94778 -10.18381 -56.96436 1.000 7.74674 73 PRO A C 1
ATOM 1266 O O . PRO A 1 76 ? 33.39876 -11.15685 -57.48898 1.000 8.65357 73 PRO A O 1
ATOM 1277 N N . GLY A 1 77 ? 34.71347 -10.27875 -55.87707 1.000 7.75862 74 GLY A N 1
ATOM 1278 C CA . GLY A 1 77 ? 34.85982 -11.51474 -55.15202 1.000 8.74634 74 GLY A CA 1
ATOM 1279 C C . GLY A 1 77 ? 33.91527 -11.63726 -53.98174 1.000 8.84199 74 GLY A C 1
ATOM 1280 O O . GLY A 1 77 ? 32.77587 -11.16924 -54.04279 1.000 9.45073 74 GLY A O 1
ATOM 1284 N N . GLY A 1 78 ? 34.39975 -12.24650 -52.90166 1.000 10.09771 75 GLY A N 1
ATOM 1285 C CA . GLY A 1 78 ? 33.55129 -12.79615 -51.86167 1.000 11.41115 75 GLY A CA 1
ATOM 1286 C C . GLY A 1 78 ? 33.24459 -14.23229 -52.24954 1.000 11.17287 75 GLY A C 1
ATOM 1287 O O . GLY A 1 78 ? 32.78272 -14.48630 -53.35843 1.000 11.95425 75 GLY A O 1
ATOM 1291 N N A ASN A 1 79 ? 33.50360 -15.20864 -51.39292 0.481 11.48295 76 ASN A N 1
ATOM 1292 N N B ASN A 1 79 ? 33.50657 -15.16543 -51.33678 0.519 11.05545 76 ASN A N 1
ATOM 1293 C CA A ASN A 1 79 ? 33.32156 -16.58711 -51.83392 0.481 11.95100 76 ASN A CA 1
ATOM 1294 C CA B ASN A 1 79 ? 33.38243 -16.58925 -51.63590 0.519 11.22319 76 ASN A CA 1
ATOM 1295 C C A ASN A 1 79 ? 31.88178 -16.86327 -52.21808 0.481 10.87453 76 ASN A C 1
ATOM 1296 C C B ASN A 1 79 ? 31.96691 -16.94876 -52.08684 0.519 10.64730 76 ASN A C 1
ATOM 1297 O O A ASN A 1 79 ? 31.60761 -17.44947 -53.27193 0.481 11.03030 76 ASN A O 1
ATOM 1298 O O B ASN A 1 79 ? 31.78835 -17.64598 -53.09282 0.519 10.99345 76 ASN A O 1
ATOM 1319 N N . LEU A 1 80 ? 30.94333 -16.48108 -51.36056 1.000 10.59454 77 LEU A N 1
ATOM 1320 C CA A LEU A 1 80 ? 29.54920 -16.78900 -51.67111 0.573 10.66267 77 LEU A CA 1
ATOM 1321 C CA B LEU A 1 80 ? 29.57125 -16.82001 -51.70999 0.427 10.76397 77 LEU A CA 1
ATOM 1322 C C . LEU A 1 80 ? 29.07634 -16.00182 -52.89122 1.000 10.36258 77 LEU A C 1
ATOM 1323 O O . LEU A 1 80 ? 28.32022 -16.51804 -53.71806 1.000 11.28978 77 LEU A O 1
ATOM 1354 N N . GLY A 1 81 ? 29.51598 -14.74941 -53.02479 1.000 9.57328 78 GLY A N 1
ATOM 1355 C CA . GLY A 1 81 ? 29.17510 -13.98684 -54.21392 1.000 9.55600 78 GLY A CA 1
ATOM 1356 C C . GLY A 1 81 ? 29.69021 -14.64375 -55.48268 1.000 9.11684 78 GLY A C 1
ATOM 1357 O O . GLY A 1 81 ? 28.95834 -14.77997 -56.46841 1.000 9.42243 78 GLY A O 1
ATOM 1361 N N . ALA A 1 82 ? 30.94780 -15.09699 -55.46111 1.000 8.81220 79 ALA A N 1
ATOM 1362 C CA . ALA A 1 82 ? 31.52620 -15.74551 -56.62944 1.000 8.95204 79 ALA A CA 1
ATOM 1363 C C . ALA A 1 82 ? 30.82633 -17.06232 -56.93432 1.000 9.43704 79 ALA A C 1
ATOM 1364 O O . ALA A 1 82 ? 30.66146 -17.42113 -58.10348 1.000 10.00939 79 ALA A O 1
ATOM 1371 N N A GLN A 1 83 ? 30.41003 -17.79504 -55.89724 0.627 9.82590 80 GLN A N 1
ATOM 1372 N N B GLN A 1 83 ? 30.42416 -17.81304 -55.90800 0.373 9.81156 80 GLN A N 1
ATOM 1373 C CA A GLN A 1 83 ? 29.65281 -19.02560 -56.10768 0.627 10.69702 80 GLN A CA 1
ATOM 1374 C CA B GLN A 1 83 ? 29.63923 -19.01417 -56.16581 0.373 10.60964 80 GLN A CA 1
ATOM 1375 C C A GLN A 1 83 ? 28.31198 -18.73112 -56.78744 0.627 10.54277 80 GLN A C 1
ATOM 1376 C C B GLN A 1 83 ? 28.35141 -18.65326 -56.89018 0.373 10.46680 80 GLN A C 1
ATOM 1377 O O A GLN A 1 83 ? 27.88167 -19.47566 -57.67559 0.627 10.84687 80 GLN A O 1
ATOM 1378 O O B GLN A 1 83 ? 27.99215 -19.27243 -57.89766 0.373 10.63064 80 GLN A O 1
ATOM 1405 N N . ASN A 1 84 ? 27.63480 -17.64932 -56.38565 1.000 10.30820 81 ASN A N 1
ATOM 1406 C CA . ASN A 1 84 ? 26.40347 -17.23628 -57.05358 1.000 10.82930 81 ASN A CA 1
ATOM 1407 C C . ASN A 1 84 ? 26.66278 -16.83109 -58.50772 1.000 10.16149 81 ASN A C 1
ATOM 1408 O O . ASN A 1 84 ? 25.89522 -17.19864 -59.40589 1.000 11.25995 81 ASN A O 1
ATOM 1420 N N . LEU A 1 85 ? 27.73963 -16.08079 -58.76833 1.000 9.68700 82 LEU A N 1
ATOM 1421 C CA . LEU A 1 85 ? 28.07857 -15.73207 -60.14859 1.000 9.47461 82 LEU A CA 1
ATOM 1422 C C . LEU A 1 85 ? 28.34710 -16.98102 -60.97971 1.000 9.94203 82 LEU A C 1
ATOM 1423 O O . LEU A 1 85 ? 27.94293 -17.06205 -62.14803 1.000 10.68943 82 LEU A O 1
ATOM 1439 N N . SER A 1 86 ? 29.02527 -17.96575 -60.38115 1.000 9.95443 83 SER A N 1
ATOM 1440 C CA . SER A 1 86 ? 29.40781 -19.19320 -61.06897 1.000 10.38155 83 SER A CA 1
ATOM 1441 C C . SER A 1 86 ? 28.20825 -20.05281 -61.44244 1.000 11.21896 83 SER A C 1
ATOM 1442 O O . SER A 1 86 ? 28.28555 -20.83424 -62.39552 1.000 12.78340 83 SER A O 1
ATOM 1450 N N . GLU A 1 87 ? 27.11180 -19.94206 -60.69620 1.000 11.65682 84 GLU A N 1
ATOM 1451 C CA . GLU A 1 87 ? 25.91631 -20.74488 -60.92031 1.000 13.00787 84 GLU A CA 1
ATOM 1452 C C . GLU A 1 87 ? 24.93499 -20.10381 -61.89013 1.000 13.33962 84 GLU A C 1
ATOM 1453 O O . GLU A 1 87 ? 23.94425 -20.74064 -62.25440 1.000 16.24896 84 GLU A O 1
ATOM 1465 N N . SER A 1 88 ? 25.18926 -18.87747 -62.33086 1.000 12.46391 85 SER A N 1
ATOM 1466 C CA . SER A 1 88 ? 24.21840 -18.11083 -63.10058 1.000 12.62108 85 SER A CA 1
ATOM 1467 C C . SER A 1 88 ? 24.37924 -18.30339 -64.60396 1.000 12.83715 85 SER A C 1
ATOM 1468 O O . SER A 1 88 ? 25.41655 -17.95626 -65.17423 1.000 12.25774 85 SER A O 1
ATOM 1476 N N . ALA A 1 89 ? 23.31041 -18.77812 -65.25070 1.000 14.06630 86 ALA A N 1
ATOM 1477 C CA . ALA A 1 89 ? 23.27818 -18.86269 -66.70699 1.000 14.77850 86 ALA A CA 1
ATOM 1478 C C . ALA A 1 89 ? 23.34922 -17.48410 -67.35357 1.000 14.13107 86 ALA A C 1
ATOM 1479 O O . ALA A 1 89 ? 23.93862 -17.33536 -68.43149 1.000 14.66612 86 ALA A O 1
ATOM 1486 N N . ALA A 1 90 ? 22.76170 -16.46505 -66.71658 1.000 13.99017 87 ALA A N 1
ATOM 1487 C CA . ALA A 1 90 ? 22.83420 -15.11102 -67.25981 1.000 14.42172 87 ALA A CA 1
ATOM 1488 C C . ALA A 1 90 ? 24.27117 -14.60943 -67.27346 1.000 12.94476 87 ALA A C 1
ATOM 1489 O O . ALA A 1 90 ? 24.71961 -14.01051 -68.25999 1.000 13.39025 87 ALA A O 1
ATOM 1496 N N . VAL A 1 91 ? 25.01141 -14.85783 -66.19035 1.000 11.65995 88 VAL A N 1
ATOM 1497 C CA . VAL A 1 91 ? 26.41902 -14.47804 -66.14841 1.000 11.09184 88 VAL A CA 1
ATOM 1498 C C . VAL A 1 91 ? 27.20033 -15.21494 -67.22731 1.000 10.97067 88 VAL A C 1
ATOM 1499 O O . VAL A 1 91 ? 28.03403 -14.62084 -67.91871 1.000 11.42102 88 VAL A O 1
ATOM 1512 N N . LYS A 1 92 ? 26.93592 -16.51607 -67.39881 1.000 11.49433 89 LYS A N 1
ATOM 1513 C CA . LYS A 1 92 ? 27.61343 -17.27878 -68.44332 1.000 11.87894 89 LYS A CA 1
ATOM 1514 C C . LYS A 1 92 ? 27.43410 -16.60766 -69.79709 1.000 12.13701 89 LYS A C 1
ATOM 1515 O O . LYS A 1 92 ? 28.39622 -16.42096 -70.55074 1.000 12.95899 89 LYS A O 1
ATOM 1534 N N A GLU A 1 93 ? 26.19796 -16.23578 -70.12887 0.415 12.73186 90 GLU A N 1
ATOM 1535 N N B GLU A 1 93 ? 26.19248 -16.24181 -70.12644 0.585 12.87969 90 GLU A N 1
ATOM 1536 C CA A GLU A 1 93 ? 25.92839 -15.66489 -71.44372 0.415 14.11225 90 GLU A CA 1
ATOM 1537 C CA B GLU A 1 93 ? 25.90697 -15.65758 -71.43204 0.585 14.50146 90 GLU A CA 1
ATOM 1538 C C A GLU A 1 93 ? 26.60468 -14.31101 -71.61478 0.415 13.14850 90 GLU A C 1
ATOM 1539 C C B GLU A 1 93 ? 26.61640 -14.32221 -71.60575 0.585 13.13720 90 GLU A C 1
ATOM 1540 O O A GLU A 1 93 ? 27.13358 -14.00812 -72.69067 0.415 13.38732 90 GLU A O 1
ATOM 1541 O O B GLU A 1 93 ? 27.17681 -14.04133 -72.67190 0.585 13.50386 90 GLU A O 1
ATOM 1564 N N . ILE A 1 94 ? 26.59128 -13.48114 -70.57047 1.000 12.27336 91 ILE A N 1
ATOM 1565 C CA . ILE A 1 94 ? 27.23589 -12.17485 -70.64520 1.000 11.56442 91 ILE A CA 1
ATOM 1566 C C . ILE A 1 94 ? 28.73319 -12.33059 -70.85649 1.000 10.93401 91 ILE A C 1
ATOM 1567 O O . ILE A 1 94 ? 29.33420 -11.63081 -71.67637 1.000 11.48023 91 ILE A O 1
ATOM 1584 N N . LEU A 1 95 ? 29.36566 -13.22300 -70.08941 1.000 10.97083 92 LEU A N 1
ATOM 1585 C CA . LEU A 1 95 ? 30.81068 -13.38082 -70.20303 1.000 10.41723 92 LEU A CA 1
ATOM 1586 C C . LEU A 1 95 ? 31.19930 -13.96389 -71.55477 1.000 10.79680 92 LEU A C 1
ATOM 1587 O O . LEU A 1 95 ? 32.19914 -13.54985 -72.14873 1.000 11.27122 92 LEU A O 1
ATOM 1603 N N A LYS A 1 96 ? 30.41865 -14.92048 -72.06465 0.509 11.57408 93 LYS A N 1
ATOM 1604 N N B LYS A 1 96 ? 30.43338 -14.94207 -72.04728 0.491 11.48957 93 LYS A N 1
ATOM 1605 C CA A LYS A 1 96 ? 30.73079 -15.50079 -73.36788 0.509 12.95980 93 LYS A CA 1
ATOM 1606 C CA B LYS A 1 96 ? 30.70550 -15.49699 -73.36910 0.491 12.90728 93 LYS A CA 1
ATOM 1607 C C A LYS A 1 96 ? 30.55932 -14.47200 -74.48111 0.509 12.98396 93 LYS A C 1
ATOM 1608 C C B LYS A 1 96 ? 30.60684 -14.41230 -74.43228 0.491 12.72580 93 LYS A C 1
ATOM 1609 O O A LYS A 1 96 ? 31.35401 -14.43991 -75.42929 0.509 13.44113 93 LYS A O 1
ATOM 1610 O O B LYS A 1 96 ? 31.48031 -14.28946 -75.30058 0.491 13.16395 93 LYS A O 1
ATOM 1647 N N . GLU A 1 97 ? 29.54707 -13.60311 -74.37085 1.000 13.21526 94 GLU A N 1
ATOM 1648 C CA . GLU A 1 97 ? 29.38817 -12.52776 -75.34340 1.000 13.94950 94 GLU A CA 1
ATOM 1649 C C . GLU A 1 97 ? 30.55050 -11.54964 -75.25348 1.000 12.86383 94 GLU A C 1
ATOM 1650 O O . GLU A 1 97 ? 31.08071 -11.11039 -76.28027 1.000 13.86274 94 GLU A O 1
ATOM 1663 N N . GLN A 1 98 ? 30.95460 -11.18445 -74.03085 1.000 11.99519 95 GLN A N 1
ATOM 1664 C CA . GLN A 1 98 ? 32.05513 -10.24399 -73.87029 1.000 11.87026 95 GLN A CA 1
ATOM 1665 C C . GLN A 1 98 ? 33.33994 -10.81944 -74.44767 1.000 11.32186 95 GLN A C 1
ATOM 1666 O O . GLN A 1 98 ? 34.08561 -10.12139 -75.14367 1.000 12.52259 95 GLN A O 1
ATOM 1680 N N . GLU A 1 99 ? 33.61321 -12.09713 -74.17634 1.000 11.63896 96 GLU A N 1
ATOM 1681 C CA . GLU A 1 99 ? 34.79055 -12.73469 -74.73944 1.000 13.75126 96 GLU A CA 1
ATOM 1682 C C . GLU A 1 99 ? 34.71419 -12.76027 -76.26482 1.000 14.66531 96 GLU A C 1
ATOM 1683 O O . GLU A 1 99 ? 35.70128 -12.46564 -76.94895 1.000 15.53440 96 GLU A O 1
ATOM 1695 N N A ASN A 1 100 ? 33.54245 -13.09000 -76.81605 0.663 14.98386 97 ASN A N 1
ATOM 1696 N N B ASN A 1 100 ? 33.53906 -13.08403 -76.81394 0.337 15.83107 97 ASN A N 1
ATOM 1697 C CA A ASN A 1 100 ? 33.40705 -13.20113 -78.26630 0.663 17.33569 97 ASN A CA 1
ATOM 1698 C CA B ASN A 1 100 ? 33.36803 -13.10061 -78.26397 0.337 17.62876 97 ASN A CA 1
ATOM 1699 C C A ASN A 1 100 ? 33.65732 -11.87367 -78.96767 0.663 17.66762 97 ASN A C 1
ATOM 1700 C C B ASN A 1 100 ? 33.62070 -11.72447 -78.86479 0.337 17.74634 97 ASN A C 1
ATOM 1701 O O A ASN A 1 100 ? 34.15453 -11.85870 -80.09996 0.663 19.55752 97 ASN A O 1
ATOM 1702 O O B ASN A 1 100 ? 34.20037 -11.60903 -79.95127 0.337 18.98686 97 ASN A O 1
ATOM 1723 N N A ARG A 1 101 ? 33.29738 -10.75747 -78.33982 0.663 16.48886 98 ARG A N 1
ATOM 1724 N N B ARG A 1 101 ? 33.19013 -10.67038 -78.17691 0.337 17.03265 98 ARG A N 1
ATOM 1725 C CA A ARG A 1 101 ? 33.49465 -9.44129 -78.93214 0.663 17.01676 98 ARG A CA 1
ATOM 1726 C CA B ARG A 1 101 ? 33.36836 -9.30718 -78.65945 0.337 16.16830 98 ARG A CA 1
ATOM 1727 C C A ARG A 1 101 ? 34.80801 -8.80295 -78.50658 0.663 16.34434 98 ARG A C 1
ATOM 1728 C C B ARG A 1 101 ? 34.79009 -8.78826 -78.47554 0.337 16.22804 98 ARG A C 1
ATOM 1729 O O A ARG A 1 101 ? 35.02934 -7.61732 -78.77311 0.663 17.81166 98 ARG A O 1
ATOM 1730 O O B ARG A 1 101 ? 35.08240 -7.67390 -78.92220 0.337 17.14035 98 ARG A O 1
ATOM 1771 N N . LYS A 1 102 ? 35.68327 -9.57122 -77.86256 1.000 16.05556 99 LYS A N 1
ATOM 1772 C CA A LYS A 1 102 ? 37.02885 -9.11594 -77.50859 0.633 16.12891 99 LYS A CA 1
ATOM 1773 C CA B LYS A 1 102 ? 37.02917 -9.10787 -77.52397 0.367 16.11958 99 LYS A CA 1
ATOM 1774 C C . LYS A 1 102 ? 36.98220 -7.94483 -76.53142 1.000 15.22468 99 LYS A C 1
ATOM 1775 O O . LYS A 1 102 ? 37.77811 -7.00766 -76.60632 1.000 17.81239 99 LYS A O 1
ATOM 1812 N N . GLY A 1 103 ? 36.05052 -8.01522 -75.58756 1.000 13.54324 100 GLY A N 1
ATOM 1813 C CA . GLY A 1 103 ? 35.92585 -7.02026 -74.54392 1.000 12.54771 100 GLY A CA 1
ATOM 1814 C C . GLY A 1 103 ? 36.57729 -7.46376 -73.24314 1.000 11.62017 100 GLY A C 1
ATOM 1815 O O . GLY A 1 103 ? 36.66935 -8.65225 -72.94033 1.000 12.22834 100 GLY A O 1
ATOM 1819 N N . LEU A 1 104 ? 36.99572 -6.47937 -72.45152 1.000 10.76656 101 LEU A N 1
ATOM 1820 C CA . LEU A 1 104 ? 37.67794 -6.73398 -71.19211 1.000 9.98767 101 LEU A CA 1
ATOM 1821 C C . LEU A 1 104 ? 36.75963 -7.39777 -70.17311 1.000 9.18612 101 LEU A C 1
ATOM 1822 O O . LEU A 1 104 ? 35.59578 -7.01393 -70.00902 1.000 9.36434 101 LEU A O 1
ATOM 1838 N N . ILE A 1 105 ? 37.31649 -8.36804 -69.44942 1.000 8.91314 102 ILE A N 1
ATOM 1839 C CA . ILE A 1 105 ? 36.67503 -9.01375 -68.31152 1.000 8.72491 102 ILE A CA 1
ATOM 1840 C C . ILE A 1 105 ? 37.63345 -8.89917 -67.13871 1.000 8.37951 102 ILE A C 1
ATOM 1841 O O . ILE A 1 105 ? 38.81213 -9.25176 -67.26049 1.000 9.09334 102 ILE A O 1
ATOM 1857 N N . ALA A 1 106 ? 37.13213 -8.40265 -66.00936 1.000 8.04678 103 ALA A N 1
ATOM 1858 C CA . ALA A 1 106 ? 37.96142 -8.14171 -64.83801 1.000 8.13146 103 ALA A CA 1
ATOM 1859 C C . ALA A 1 106 ? 37.34003 -8.81961 -63.62591 1.000 8.10304 103 ALA A C 1
ATOM 1860 O O . ALA A 1 106 ? 36.14469 -8.65292 -63.37304 1.000 9.96515 103 ALA A O 1
ATOM 1867 N N . ALA A 1 107 ? 38.13937 -9.56550 -62.86111 1.000 7.23217 104 ALA A N 1
ATOM 1868 C CA . ALA A 1 107 ? 37.61974 -10.32163 -61.72692 1.000 7.37707 104 ALA A CA 1
ATOM 1869 C C . ALA A 1 107 ? 38.63887 -10.33323 -60.59360 1.000 7.28503 104 ALA A C 1
ATOM 1870 O O . ALA A 1 107 ? 39.83734 -10.46799 -60.84023 1.000 7.77239 104 ALA A O 1
ATOM 1877 N N . ILE A 1 108 ? 38.16543 -10.24753 -59.34128 1.000 7.59554 105 ILE A N 1
ATOM 1878 C CA . ILE A 1 108 ? 39.05877 -10.09978 -58.19271 1.000 7.65921 105 ILE A CA 1
ATOM 1879 C C . ILE A 1 108 ? 38.73982 -11.11169 -57.09157 1.000 7.29022 105 ILE A C 1
ATOM 1880 O O . ILE A 1 108 ? 37.57105 -11.42298 -56.83440 1.000 7.99692 105 ILE A O 1
ATOM 1896 N N A CYS A 1 109 ? 39.80252 -11.63558 -56.45463 0.464 6.79027 106 CYS A N 1
ATOM 1897 C CA A CYS A 1 109 ? 39.75767 -12.46075 -55.24145 0.464 6.67133 106 CYS A CA 1
ATOM 1898 C C A CYS A 1 109 ? 39.20956 -13.85131 -55.55692 0.464 7.26076 106 CYS A C 1
ATOM 1899 O O A CYS A 1 109 ? 39.92126 -14.64214 -56.18067 0.464 8.31446 106 CYS A O 1
ATOM 1918 N N . ALA A 1 110 ? 37.97350 -14.17096 -55.16241 1.000 8.51254 107 ALA A N 1
ATOM 1919 C CA . ALA A 1 110 ? 37.32584 -15.40337 -55.61339 1.000 9.17499 107 ALA A CA 1
ATOM 1920 C C . ALA A 1 110 ? 36.59586 -15.21104 -56.93718 1.000 8.45336 107 ALA A C 1
ATOM 1921 O O . ALA A 1 110 ? 36.23188 -16.19828 -57.59017 1.000 8.68024 107 ALA A O 1
ATOM 1928 N N . GLY A 1 111 ? 36.38178 -13.95502 -57.34994 1.000 8.14580 108 GLY A N 1
ATOM 1929 C CA . GLY A 1 111 ? 35.69700 -13.67709 -58.59508 1.000 8.17816 108 GLY A CA 1
ATOM 1930 C C . GLY A 1 111 ? 36.19322 -14.44523 -59.79991 1.000 7.61014 108 GLY A C 1
ATOM 1931 O O . GLY A 1 111 ? 35.37709 -14.88561 -60.62412 1.000 8.01284 108 GLY A O 1
ATOM 1935 N N . PRO A 1 112 ? 37.51090 -14.62370 -59.96508 1.000 7.40200 109 PRO A N 1
ATOM 1936 C CA . PRO A 1 112 ? 37.98547 -15.34482 -61.15812 1.000 7.66938 109 PRO A CA 1
ATOM 1937 C C . PRO A 1 112 ? 37.48431 -16.77158 -61.24653 1.000 7.44811 109 PRO A C 1
ATOM 1938 O O . PRO A 1 112 ? 37.46572 -17.33309 -62.34761 1.000 7.92181 109 PRO A O 1
ATOM 1949 N N . THR A 1 113 ? 37.06920 -17.38574 -60.13214 1.000 7.62524 110 THR A N 1
ATOM 1950 C CA . THR A 1 113 ? 36.55816 -18.75162 -60.21120 1.000 8.00636 110 THR A CA 1
ATOM 1951 C C . THR A 1 113 ? 35.27349 -18.83527 -61.02929 1.000 8.00498 110 THR A C 1
ATOM 1952 O O . THR A 1 113 ? 34.95683 -19.91157 -61.54307 1.000 8.57654 110 THR A O 1
ATOM 1963 N N . ALA A 1 114 ? 34.53863 -17.72961 -61.18415 1.000 8.17141 111 ALA A N 1
ATOM 1964 C CA . ALA A 1 114 ? 33.39067 -17.72192 -62.08585 1.000 8.50975 111 ALA A CA 1
ATOM 1965 C C . ALA A 1 114 ? 33.82842 -17.81341 -63.54204 1.000 8.56359 111 ALA A C 1
ATOM 1966 O O . ALA A 1 114 ? 33.07923 -18.33075 -64.37829 1.000 9.49266 111 ALA A O 1
ATOM 1973 N N . LEU A 1 115 ? 35.02780 -17.31682 -63.87239 1.000 8.56981 112 LEU A N 1
ATOM 1974 C CA . LEU A 1 115 ? 35.57625 -17.53907 -65.20810 1.000 8.67688 112 LEU A CA 1
ATOM 1975 C C . LEU A 1 115 ? 35.76664 -19.02811 -65.46575 1.000 8.64405 112 LEU A C 1
ATOM 1976 O O . LEU A 1 115 ? 35.43558 -19.52983 -66.54644 1.000 9.45552 112 LEU A O 1
ATOM 1992 N N . LEU A 1 116 ? 36.28347 -19.75931 -64.47657 1.000 8.69363 113 LEU A N 1
ATOM 1993 C CA . LEU A 1 116 ? 36.43386 -21.20523 -64.63611 1.000 8.55162 113 LEU A CA 1
ATOM 1994 C C . LEU A 1 116 ? 35.07804 -21.86742 -64.84545 1.000 8.88470 113 LEU A C 1
ATOM 1995 O O . LEU A 1 116 ? 34.90422 -22.68961 -65.75421 1.000 9.70767 113 LEU A O 1
ATOM 2011 N N . ALA A 1 117 ? 34.10133 -21.51074 -64.00828 1.000 8.87753 114 ALA A N 1
ATOM 2012 C CA . ALA A 1 117 ? 32.78246 -22.12525 -64.08222 1.000 9.64653 114 ALA A CA 1
ATOM 2013 C C . ALA A 1 117 ? 32.16537 -21.95768 -65.45997 1.000 9.91034 114 ALA A C 1
ATOM 2014 O O . ALA A 1 117 ? 31.46950 -22.85459 -65.95095 1.000 11.45732 114 ALA A O 1
ATOM 2021 N N . HIS A 1 118 ? 32.39745 -20.81107 -66.09085 1.000 9.59473 115 HIS A N 1
ATOM 2022 C CA . HIS A 1 118 ? 31.80420 -20.47854 -67.37756 1.000 9.97123 115 HIS A CA 1
ATOM 2023 C C . HIS A 1 118 ? 32.74933 -20.70831 -68.54646 1.000 10.33486 115 HIS A C 1
ATOM 2024 O O . HIS A 1 118 ? 32.41867 -20.34877 -69.68394 1.000 11.92511 115 HIS A O 1
ATOM 2038 N N . GLU A 1 119 ? 33.89381 -21.34014 -68.29060 1.000 10.23823 116 GLU A N 1
ATOM 2039 C CA . GLU A 1 119 ? 34.86771 -21.71432 -69.32024 1.000 10.77490 116 GLU A CA 1
ATOM 2040 C C . GLU A 1 119 ? 35.37314 -20.50777 -70.11170 1.000 10.49119 116 GLU A C 1
ATOM 2041 O O . GLU A 1 119 ? 35.54184 -20.57185 -71.33022 1.000 11.91182 116 GLU A O 1
ATOM 2053 N N . ILE A 1 120 ? 35.69452 -19.42877 -69.39734 1.000 9.89583 117 ILE A N 1
ATOM 2054 C CA . ILE A 1 120 ? 36.11865 -18.16306 -69.98921 1.000 10.05355 117 ILE A CA 1
ATOM 2055 C C . ILE A 1 120 ? 37.63275 -18.00745 -69.87592 1.000 10.11351 117 ILE A C 1
ATOM 2056 O O . ILE A 1 120 ? 38.19919 -18.14400 -68.78922 1.000 10.94236 117 ILE A O 1
ATOM 2072 N N . GLY A 1 121 ? 38.28226 -17.65177 -70.98176 1.000 11.01231 118 GLY A N 1
ATOM 2073 C CA . GLY A 1 121 ? 39.66860 -17.23447 -70.91388 1.000 11.52890 118 GLY A CA 1
ATOM 2074 C C . GLY A 1 121 ? 40.67279 -18.32433 -70.62591 1.000 10.06076 118 GLY A C 1
ATOM 2075 O O . GLY A 1 121 ? 41.76729 -18.02946 -70.14230 1.000 9.94907 118 GLY A O 1
ATOM 2079 N N . PHE A 1 122 ? 40.36029 -19.57867 -70.94201 1.000 9.81551 119 PHE A N 1
ATOM 2080 C CA . PHE A 1 122 ? 41.31645 -20.65075 -70.69942 1.000 9.52712 119 PHE A CA 1
ATOM 2081 C C . PHE A 1 122 ? 42.62720 -20.36761 -71.43078 1.000 9.80332 119 PHE A C 1
ATOM 2082 O O . PHE A 1 122 ? 42.64581 -19.80396 -72.53298 1.000 11.20706 119 PHE A O 1
ATOM 2099 N N A GLY A 1 123 ? 43.73479 -20.74977 -70.80162 0.654 9.81373 120 GLY A N 1
ATOM 2100 N N B GLY A 1 123 ? 43.72902 -20.76140 -70.79383 0.346 9.99026 120 GLY A N 1
ATOM 2101 C CA A GLY A 1 123 ? 45.04779 -20.52514 -71.35243 0.654 10.79699 120 GLY A CA 1
ATOM 2102 C CA B GLY A 1 123 ? 45.04881 -20.64482 -71.36246 0.346 10.59540 120 GLY A CA 1
ATOM 2103 C C A GLY A 1 123 ? 45.63551 -19.18207 -71.01027 0.654 10.68217 120 GLY A C 1
ATOM 2104 C C B GLY A 1 123 ? 45.75706 -19.35867 -71.03215 0.346 10.69379 120 GLY A C 1
ATOM 2105 O O A GLY A 1 123 ? 46.70365 -18.84548 -71.54032 0.654 13.58058 120 GLY A O 1
ATOM 2106 O O B GLY A 1 123 ? 46.85307 -19.12384 -71.56312 0.346 10.74690 120 GLY A O 1
ATOM 2113 N N A SER A 1 124 ? 44.93957 -18.39090 -70.19471 0.654 10.42322 121 SER A N 1
ATOM 2114 N N B SER A 1 124 ? 45.15403 -18.51523 -70.20248 0.346 11.08487 121 SER A N 1
ATOM 2115 C CA A SER A 1 124 ? 45.41431 -17.11410 -69.68564 0.654 9.84502 121 SER A CA 1
ATOM 2116 C CA B SER A 1 124 ? 45.72489 -17.24523 -69.79967 0.346 10.98125 121 SER A CA 1
ATOM 2117 C C A SER A 1 124 ? 46.17728 -17.29398 -68.37935 0.654 9.04802 121 SER A C 1
ATOM 2118 C C B SER A 1 124 ? 46.45892 -17.37772 -68.46729 0.346 10.02698 121 SER A C 1
ATOM 2119 O O A SER A 1 124 ? 45.85752 -18.16816 -67.56295 0.654 9.70437 121 SER A O 1
ATOM 2120 O O B SER A 1 124 ? 46.45274 -18.42923 -67.81515 0.346 9.91640 121 SER A O 1
ATOM 2135 N N A LYS A 1 125 ? 47.15916 -16.42003 -68.16374 0.654 8.01666 122 LYS A N 1
ATOM 2136 N N B LYS A 1 125 ? 47.10693 -16.27491 -68.08482 0.346 10.27840 122 LYS A N 1
ATOM 2137 C CA A LYS A 1 125 ? 47.66825 -16.21391 -66.81617 0.654 8.33908 122 LYS A CA 1
ATOM 2138 C CA B LYS A 1 125 ? 47.75236 -16.09418 -66.78953 0.346 10.12670 122 LYS A CA 1
ATOM 2139 C C A LYS A 1 125 ? 46.62424 -15.46298 -66.00088 0.654 8.02528 122 LYS A C 1
ATOM 2140 C C B LYS A 1 125 ? 46.78608 -15.32009 -65.90151 0.346 9.02015 122 LYS A C 1
ATOM 2141 O O A LYS A 1 125 ? 46.00792 -14.50339 -66.48707 0.654 8.16495 122 LYS A O 1
ATOM 2142 O O B LYS A 1 125 ? 46.35456 -14.21653 -66.26209 0.346 8.76416 122 LYS A O 1
ATOM 2178 N N . VAL A 1 126 ? 46.44627 -15.90452 -64.75135 1.000 8.11030 123 VAL A N 1
ATOM 2179 C CA . VAL A 1 126 ? 45.48107 -15.33074 -63.82916 1.000 7.84946 123 VAL A CA 1
ATOM 2180 C C . VAL A 1 126 ? 46.05922 -15.34723 -62.42549 1.000 7.53743 123 VAL A C 1
ATOM 2181 O O . VAL A 1 126 ? 46.88239 -16.20286 -62.07872 1.000 8.66730 123 VAL A O 1
ATOM 2195 N N . THR A 1 127 ? 45.56889 -14.42561 -61.59905 1.000 7.48349 124 THR A N 1
ATOM 2196 C CA . THR A 1 127 ? 45.73109 -14.51567 -60.15785 1.000 7.62886 124 THR A CA 1
ATOM 2197 C C . THR A 1 127 ? 44.35494 -14.56705 -59.49810 1.000 7.22158 124 THR A C 1
ATOM 2198 O O . THR A 1 127 ? 43.32256 -14.30681 -60.11673 1.000 7.61750 124 THR A O 1
ATOM 2209 N N . THR A 1 128 ? 44.37519 -14.94177 -58.21765 1.000 7.38181 125 THR A N 1
ATOM 2210 C CA . THR A 1 128 ? 43.19634 -15.00166 -57.36770 1.000 7.26463 125 THR A CA 1
ATOM 2211 C C . THR A 1 128 ? 43.64004 -14.69952 -55.93531 1.000 7.33695 125 THR A C 1
ATOM 2212 O O . THR A 1 128 ? 44.83373 -14.57724 -55.64921 1.000 7.86199 125 THR A O 1
ATOM 2223 N N . HIS A 1 129 ? 42.69158 -14.68354 -55.00516 1.000 7.30443 126 HIS A N 1
ATOM 2224 C CA . HIS A 1 129 ? 43.08377 -14.75541 -53.61076 1.000 7.76672 126 HIS A CA 1
ATOM 2225 C C . HIS A 1 129 ? 43.87187 -16.04614 -53.39781 1.000 7.80138 126 HIS A C 1
ATOM 2226 O O . HIS A 1 129 ? 43.52488 -17.08067 -53.98059 1.000 7.93313 126 HIS A O 1
ATOM 2240 N N . PRO A 1 130 ? 44.89106 -16.04517 -52.53876 1.000 8.37868 127 PRO A N 1
ATOM 2241 C CA . PRO A 1 130 ? 45.59358 -17.31094 -52.26020 1.000 9.09989 127 PRO A CA 1
ATOM 2242 C C . PRO A 1 130 ? 44.66800 -18.47505 -51.92639 1.000 8.86441 127 PRO A C 1
ATOM 2243 O O . PRO A 1 130 ? 44.93073 -19.61205 -52.34984 1.000 9.81000 127 PRO A O 1
ATOM 2254 N N . LEU A 1 131 ? 43.59692 -18.23048 -51.16775 1.000 8.72320 128 LEU A N 1
ATOM 2255 C CA . LEU A 1 131 ? 42.71560 -19.32056 -50.75840 1.000 9.37684 128 LEU A CA 1
ATOM 2256 C C . LEU A 1 131 ? 41.80086 -19.81094 -51.87667 1.000 9.26220 128 LEU A C 1
ATOM 2257 O O . LEU A 1 131 ? 41.16572 -20.86084 -51.71918 1.000 12.18912 128 LEU A O 1
ATOM 2273 N N . ALA A 1 132 ? 41.71981 -19.08753 -52.99296 1.000 8.18821 129 ALA A N 1
ATOM 2274 C CA . ALA A 1 132 ? 40.93203 -19.48139 -54.15659 1.000 8.41862 129 ALA A CA 1
ATOM 2275 C C . ALA A 1 132 ? 41.77020 -20.13448 -55.25023 1.000 7.93474 129 ALA A C 1
ATOM 2276 O O . ALA A 1 132 ? 41.21672 -20.53570 -56.27997 1.000 8.77381 129 ALA A O 1
ATOM 2283 N N . LYS A 1 133 ? 43.08474 -20.27432 -55.04193 1.000 8.02719 130 LYS A N 1
ATOM 2284 C CA A LYS A 1 133 ? 43.95789 -20.81113 -56.08185 0.448 8.02556 130 LYS A CA 1
ATOM 2285 C CA B LYS A 1 133 ? 43.95862 -20.81085 -56.08152 0.552 8.46815 130 LYS A CA 1
ATOM 2286 C C . LYS A 1 133 ? 43.55140 -22.22562 -56.48213 1.000 7.98506 130 LYS A C 1
ATOM 2287 O O . LYS A 1 133 ? 43.44812 -22.54160 -57.66737 1.000 8.21253 130 LYS A O 1
ATOM 2324 N N . ASP A 1 134 ? 43.35551 -23.11285 -55.50339 1.000 8.33081 131 ASP A N 1
ATOM 2325 C CA . ASP A 1 134 ? 43.08610 -24.50902 -55.83756 1.000 9.15049 131 ASP A CA 1
ATOM 2326 C C . ASP A 1 134 ? 41.80402 -24.64253 -56.64788 1.000 8.77625 131 ASP A C 1
ATOM 2327 O O . ASP A 1 134 ? 41.73540 -25.43909 -57.59661 1.000 9.58616 131 ASP A O 1
ATOM 2336 N N . LYS A 1 135 ? 40.76407 -23.88919 -56.28083 1.000 8.57255 132 LYS A N 1
ATOM 2337 C CA A LYS A 1 135 ? 39.51828 -23.93151 -57.04010 0.481 9.00943 132 LYS A CA 1
ATOM 2338 C CA B LYS A 1 135 ? 39.52131 -23.94110 -57.04167 0.519 9.02455 132 LYS A CA 1
ATOM 2339 C C . LYS A 1 135 ? 39.75165 -23.46247 -58.47001 1.000 8.35462 132 LYS A C 1
ATOM 2340 O O . LYS A 1 135 ? 39.30938 -24.10052 -59.43023 1.000 9.00622 132 LYS A O 1
ATOM 2377 N N . MET A 1 136 ? 40.44835 -22.33073 -58.62857 1.000 7.90151 133 MET A N 1
ATOM 2378 C CA . MET A 1 136 ? 40.69223 -21.76520 -59.95751 1.000 7.68819 133 MET A CA 1
ATOM 2379 C C . MET A 1 136 ? 41.51583 -22.69924 -60.83375 1.000 7.65658 133 MET A C 1
ATOM 2380 O O . MET A 1 136 ? 41.32590 -22.74183 -62.05929 1.000 8.16070 133 MET A O 1
ATOM 2394 N N . MET A 1 137 ? 42.45951 -23.41274 -60.22264 1.000 7.79673 134 MET A N 1
ATOM 2395 C CA . MET A 1 137 ? 43.42754 -24.22346 -60.94326 1.000 8.00867 134 MET A CA 1
ATOM 2396 C C . MET A 1 137 ? 42.96158 -25.65479 -61.18773 1.000 7.96701 134 MET A C 1
ATOM 2397 O O . MET A 1 137 ? 43.70988 -26.43463 -61.78160 1.000 8.03539 134 MET A O 1
ATOM 2411 N N A ASN A 1 138 ? 41.74011 -26.00145 -60.79398 0.555 8.13820 135 ASN A N 1
ATOM 2412 N N B ASN A 1 138 ? 41.75260 -26.01344 -60.77069 0.445 8.20752 135 ASN A N 1
ATOM 2413 C CA A ASN A 1 138 ? 41.20933 -27.34452 -60.99469 0.555 8.48934 135 ASN A CA 1
ATOM 2414 C CA B ASN A 1 138 ? 41.23910 -27.36262 -60.98282 0.445 8.56360 135 ASN A CA 1
ATOM 2415 C C A ASN A 1 138 ? 41.11109 -27.64048 -62.48488 0.555 8.49894 135 ASN A C 1
ATOM 2416 C C B ASN A 1 138 ? 41.11578 -27.63644 -62.47564 0.445 8.50920 135 ASN A C 1
ATOM 2417 O O A ASN A 1 138 ? 40.32920 -27.00400 -63.19824 0.555 9.24568 135 ASN A O 1
ATOM 2418 O O B ASN A 1 138 ? 40.34104 -26.97752 -63.17592 0.445 8.88773 135 ASN A O 1
ATOM 2439 N N . GLY A 1 139 ? 41.91362 -28.59162 -62.96167 1.000 8.31370 136 GLY A N 1
ATOM 2440 C CA . GLY A 1 139 ? 41.96961 -28.93287 -64.36322 1.000 8.57394 136 GLY A CA 1
ATOM 2441 C C . GLY A 1 139 ? 43.11533 -28.29131 -65.12056 1.000 8.02506 136 GLY A C 1
ATOM 2442 O O . GLY A 1 139 ? 43.35080 -28.66591 -66.27471 1.000 9.02587 136 GLY A O 1
ATOM 2447 N N . GLY A 1 140 ? 43.83143 -27.34470 -64.51449 1.000 7.86778 137 GLY A N 1
ATOM 2448 C CA . GLY A 1 140 ? 44.97943 -26.75137 -65.17386 1.000 7.97475 137 GLY A CA 1
ATOM 2449 C C . GLY A 1 140 ? 44.65467 -25.88034 -66.36790 1.000 7.56201 137 GLY A C 1
ATOM 2450 O O . GLY A 1 140 ? 45.46144 -25.78407 -67.29624 1.000 8.57673 137 GLY A O 1
ATOM 2454 N N . HIS A 1 141 ? 43.49455 -25.21597 -66.34993 1.000 7.76864 138 HIS A N 1
ATOM 2455 C CA . HIS A 1 141 ? 43.02188 -24.46551 -67.50563 1.000 8.09528 138 HIS A CA 1
ATOM 2456 C C . HIS A 1 141 ? 43.59022 -23.05892 -67.58368 1.000 8.57844 138 HIS A C 1
ATOM 2457 O O . HIS A 1 141 ? 43.39225 -22.38413 -68.60332 1.000 10.30055 138 HIS A O 1
ATOM 2471 N N . TYR A 1 142 ? 44.26642 -22.60974 -66.53178 1.000 8.28169 139 TYR A N 1
ATOM 2472 C CA . TYR A 1 142 ? 44.92221 -21.31515 -66.46190 1.000 8.65043 139 TYR A CA 1
ATOM 2473 C C . TYR A 1 142 ? 46.32630 -21.55553 -65.92392 1.000 8.86324 139 TYR A C 1
ATOM 2474 O O . TYR A 1 142 ? 46.60725 -22.60680 -65.34060 1.000 9.09634 139 TYR A O 1
ATOM 2492 N N . THR A 1 143 ? 47.19057 -20.55048 -66.07661 1.000 9.18199 140 THR A N 1
ATOM 2493 C CA . THR A 1 143 ? 48.50898 -20.53273 -65.45177 1.000 9.61417 140 THR A CA 1
ATOM 2494 C C . THR A 1 143 ? 48.47819 -19.51429 -64.32407 1.000 8.94098 140 THR A C 1
ATOM 2495 O O . THR A 1 143 ? 48.02044 -18.38258 -64.51179 1.000 9.43717 140 THR A O 1
ATOM 2506 N N . TYR A 1 144 ? 48.93624 -19.91491 -63.14945 1.000 9.01501 141 TYR A N 1
ATOM 2507 C CA . TYR A 1 144 ? 48.75687 -19.09989 -61.96293 1.000 9.08983 141 TYR A CA 1
ATOM 2508 C C . TYR A 1 144 ? 49.86536 -18.07131 -61.82511 1.000 10.01089 141 TYR A C 1
ATOM 2509 O O . TYR A 1 144 ? 51.02833 -18.33428 -62.14061 1.000 14.24378 141 TYR A O 1
ATOM 2527 N N . SER A 1 145 ? 49.48805 -16.90625 -61.33074 1.000 8.98985 142 SER A N 1
ATOM 2528 C CA . SER A 1 145 ? 50.36749 -15.78385 -61.07566 1.000 9.32407 142 SER A CA 1
ATOM 2529 C C . SER A 1 145 ? 50.15718 -15.27930 -59.65801 1.000 8.94862 142 SER A C 1
ATOM 2530 O O . SER A 1 145 ? 49.02848 -15.26673 -59.15987 1.000 9.41430 142 SER A O 1
ATOM 2538 N N A GLU A 1 146 ? 51.24874 -14.85771 -59.01794 0.755 9.87342 143 GLU A N 1
ATOM 2539 N N B GLU A 1 146 ? 51.23941 -14.84961 -59.01961 0.245 9.98657 143 GLU A N 1
ATOM 2540 C CA A GLU A 1 146 ? 51.20213 -14.19777 -57.71985 0.755 10.69038 143 GLU A CA 1
ATOM 2541 C CA B GLU A 1 146 ? 51.16224 -14.20373 -57.71789 0.245 10.80229 143 GLU A CA 1
ATOM 2542 C C A GLU A 1 146 ? 51.28746 -12.67772 -57.82360 0.755 10.31448 143 GLU A C 1
ATOM 2543 C C B GLU A 1 146 ? 51.23184 -12.68311 -57.81524 0.245 10.59374 143 GLU A C 1
ATOM 2544 O O A GLU A 1 146 ? 51.41094 -11.99786 -56.79959 0.755 11.61854 143 GLU A O 1
ATOM 2545 O O B GLU A 1 146 ? 51.25557 -12.00844 -56.78188 0.245 11.43976 143 GLU A O 1
ATOM 2568 N N . ASN A 1 147 ? 51.23422 -12.12279 -59.02560 1.000 9.84115 144 ASN A N 1
ATOM 2569 C CA . ASN A 1 147 ? 51.18720 -10.67321 -59.14346 1.000 10.06747 144 ASN A CA 1
ATOM 2570 C C . ASN A 1 147 ? 49.90125 -10.13393 -58.52019 1.000 9.54620 144 ASN A C 1
ATOM 2571 O O . ASN A 1 147 ? 48.83751 -10.75576 -58.57393 1.000 9.90755 144 ASN A O 1
ATOM 2583 N N . ARG A 1 148 ? 50.00102 -8.94061 -57.93458 1.000 9.38625 145 ARG A N 1
ATOM 2584 C CA . ARG A 1 148 ? 48.85550 -8.34696 -57.24592 1.000 8.73500 145 ARG A CA 1
ATOM 2585 C C . ARG A 1 148 ? 47.71648 -8.05256 -58.21117 1.000 8.40466 145 ARG A C 1
ATOM 2586 O O . ARG A 1 148 ? 46.53831 -8.18139 -57.84426 1.000 8.47933 145 ARG A O 1
ATOM 2607 N N . VAL A 1 149 ? 48.05730 -7.62902 -59.42813 1.000 8.48468 146 VAL A N 1
ATOM 2608 C CA . VAL A 1 149 ? 47.15078 -7.54090 -60.56259 1.000 8.27442 146 VAL A CA 1
ATOM 2609 C C . VAL A 1 149 ? 47.82344 -8.27744 -61.70915 1.000 8.24748 146 VAL A C 1
ATOM 2610 O O . VAL A 1 149 ? 49.02382 -8.10442 -61.94111 1.000 9.77386 146 VAL A O 1
ATOM 2623 N N A GLU A 1 150 ? 47.05629 -9.09134 -62.42203 0.653 8.60900 147 GLU A N 1
ATOM 2624 N N B GLU A 1 150 ? 47.06546 -9.12379 -62.39382 0.347 8.46179 147 GLU A N 1
ATOM 2625 C CA A GLU A 1 150 ? 47.53754 -9.82177 -63.58562 0.653 8.55182 147 GLU A CA 1
ATOM 2626 C CA B GLU A 1 150 ? 47.53169 -9.80342 -63.59066 0.347 8.67962 147 GLU A CA 1
ATOM 2627 C C A GLU A 1 150 ? 46.64619 -9.48598 -64.77352 0.653 9.73951 147 GLU A C 1
ATOM 2628 C C B GLU A 1 150 ? 46.65129 -9.38665 -64.75948 0.347 7.91615 147 GLU A C 1
ATOM 2629 O O A GLU A 1 150 ? 45.42901 -9.36916 -64.64108 0.653 11.62117 147 GLU A O 1
ATOM 2630 O O B GLU A 1 150 ? 45.46105 -9.11216 -64.60141 0.347 7.89279 147 GLU A O 1
ATOM 2653 N N . LYS A 1 151 ? 47.24479 -9.30396 -65.93741 1.000 10.79594 148 LYS A N 1
ATOM 2654 C CA . LYS A 1 151 ? 46.47728 -8.99601 -67.13103 1.000 11.52353 148 LYS A CA 1
ATOM 2655 C C . LYS A 1 151 ? 47.08931 -9.77582 -68.27020 1.000 11.86752 148 LYS A C 1
ATOM 2656 O O . LYS A 1 151 ? 48.27123 -9.60836 -68.57533 1.000 13.83832 148 LYS A O 1
ATOM 2676 N N . ASP A 1 152 ? 46.30318 -10.63196 -68.89528 1.000 11.66014 149 ASP A N 1
ATOM 2677 C CA . ASP A 1 152 ? 46.77903 -11.42062 -70.02630 1.000 11.43584 149 ASP A CA 1
ATOM 2678 C C . ASP A 1 152 ? 45.73056 -11.15248 -71.08425 1.000 14.45266 149 ASP A C 1
ATOM 2679 O O . ASP A 1 152 ? 44.62456 -11.69165 -71.01611 1.000 13.86799 149 ASP A O 1
ATOM 2688 N N . GLY A 1 153 ? 46.06029 -10.25023 -72.00162 1.000 18.73558 150 GLY A N 1
ATOM 2689 C CA . GLY A 1 153 ? 45.08798 -9.78481 -72.96703 1.000 19.32833 150 GLY A CA 1
ATOM 2690 C C . GLY A 1 153 ? 43.88142 -9.18406 -72.27679 1.000 15.98432 150 GLY A C 1
ATOM 2691 O O . GLY A 1 153 ? 43.98889 -8.27708 -71.43727 1.000 17.24782 150 GLY A O 1
ATOM 2695 N N A LEU A 1 154 ? 42.71551 -9.73154 -72.59531 0.679 14.50873 151 LEU A N 1
ATOM 2696 N N B LEU A 1 154 ? 42.70667 -9.72064 -72.58897 0.321 16.50696 151 LEU A N 1
ATOM 2697 C CA A LEU A 1 154 ? 41.44317 -9.21235 -72.12533 0.679 11.79674 151 LEU A CA 1
ATOM 2698 C CA B LEU A 1 154 ? 41.44831 -9.18305 -72.09191 0.321 15.92479 151 LEU A CA 1
ATOM 2699 C C A LEU A 1 154 ? 40.94355 -9.87353 -70.83423 0.679 9.47967 151 LEU A C 1
ATOM 2700 C C B LEU A 1 154 ? 40.99798 -9.80563 -70.76868 0.321 13.45596 151 LEU A C 1
ATOM 2701 O O A LEU A 1 154 ? 39.77924 -9.67307 -70.48454 0.679 12.10026 151 LEU A O 1
ATOM 2702 O O B LEU A 1 154 ? 39.87336 -9.54472 -70.33364 0.321 14.18105 151 LEU A O 1
ATOM 2733 N N A ILE A 1 155 ? 41.78532 -1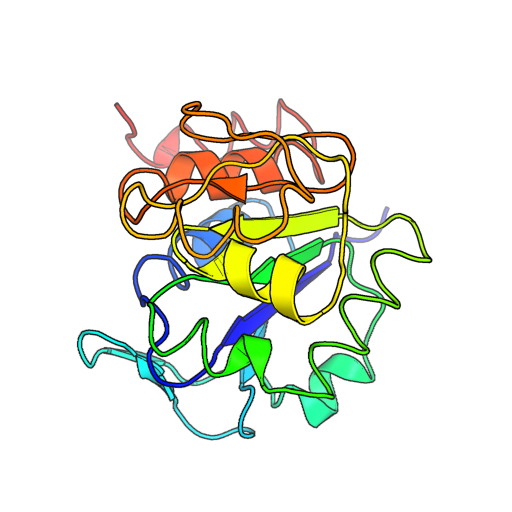0.63706 -70.12531 0.679 8.75001 152 ILE A N 1
ATOM 2734 N N B ILE A 1 155 ? 41.84708 -10.59007 -70.10990 0.321 12.28241 152 ILE A N 1
ATOM 2735 C CA A ILE A 1 155 ? 41.45317 -11.21429 -68.82041 0.679 8.41482 152 ILE A CA 1
ATOM 2736 C CA B ILE A 1 155 ? 41.53505 -11.18031 -68.81109 0.321 11.17834 152 ILE A CA 1
ATOM 2737 C C A ILE A 1 155 ? 42.31759 -10.52058 -67.76817 0.679 7.79333 152 ILE A C 1
ATOM 2738 C C B ILE A 1 155 ? 42.37509 -10.45162 -67.76609 0.321 10.38887 152 ILE A C 1
ATOM 2739 O O A ILE A 1 155 ? 43.54272 -10.70267 -67.72986 0.679 8.27474 152 ILE A O 1
ATOM 2740 O O B ILE A 1 155 ? 43.60880 -10.54837 -67.77180 0.321 10.71642 152 ILE A O 1
ATOM 2771 N N A LEU A 1 156 ? 41.67213 -9.73859 -66.90361 0.679 7.66893 153 LEU A N 1
ATOM 2772 N N B LEU A 1 156 ? 41.70884 -9.73006 -66.86137 0.321 9.42486 153 LEU A N 1
ATOM 2773 C CA A LEU A 1 156 ? 42.33478 -8.93096 -65.88593 0.679 7.65160 153 LEU A CA 1
ATOM 2774 C CA B LEU A 1 156 ? 42.35847 -8.87586 -65.86665 0.321 8.74801 153 LEU A CA 1
ATOM 2775 C C A LEU A 1 156 ? 41.88264 -9.46051 -64.53136 0.679 7.25998 153 LEU A C 1
ATOM 2776 C C B LEU A 1 156 ? 41.91053 -9.33116 -64.48213 0.321 7.97184 153 LEU A C 1
ATOM 2777 O O A LEU A 1 156 ? 40.68123 -9.52969 -64.26285 0.679 7.36012 153 LEU A O 1
ATOM 2778 O O B LEU A 1 156 ? 40.74098 -9.17899 -64.12508 0.321 8.10105 153 LEU A O 1
ATOM 2809 N N . THR A 1 157 ? 42.83468 -9.87956 -63.69687 1.000 7.33161 154 THR A N 1
ATOM 2810 C CA . THR A 1 157 ? 42.50422 -10.48582 -62.41344 1.000 7.15965 154 THR A CA 1
ATOM 2811 C C . THR A 1 157 ? 43.33006 -9.85677 -61.29507 1.000 7.08654 154 THR A C 1
ATOM 2812 O O . THR A 1 157 ? 44.34665 -9.19590 -61.52134 1.000 7.83072 154 THR A O 1
ATOM 2824 N N . SER A 1 158 ? 42.87313 -10.05990 -60.05960 1.000 7.18836 155 SER A N 1
ATOM 2825 C CA . SER A 1 158 ? 43.56410 -9.49910 -58.90610 1.000 7.15644 155 SER A CA 1
ATOM 2826 C C . SER A 1 158 ? 43.20496 -10.31689 -57.66833 1.000 7.18737 155 SER A C 1
ATOM 2827 O O . SER A 1 158 ? 42.35261 -11.20627 -57.71810 1.000 7.85552 155 SER A O 1
ATOM 2835 N N . ARG A 1 159 ? 43.85592 -10.00496 -56.54212 1.000 7.90592 156 ARG A N 1
ATOM 2836 C CA . ARG A 1 159 ? 43.94157 -10.95964 -55.43606 1.000 7.93043 156 ARG A CA 1
ATOM 2837 C C . ARG A 1 159 ? 43.01312 -10.75353 -54.24159 1.000 8.22040 156 ARG A C 1
ATOM 2838 O O . ARG A 1 159 ? 42.61662 -11.75452 -53.63785 1.000 9.75291 156 ARG A O 1
ATOM 2859 N N . GLY A 1 160 ? 42.70875 -9.53486 -53.80220 1.000 8.54387 157 GLY A N 1
ATOM 2860 C CA . GLY A 1 160 ? 41.99085 -9.40222 -52.55196 1.000 9.08231 157 GLY A CA 1
ATOM 2861 C C . GLY A 1 160 ? 41.54546 -7.99008 -52.28122 1.000 8.55767 157 GLY A C 1
ATOM 2862 O O . GLY A 1 160 ? 41.77663 -7.08318 -53.08219 1.000 8.32625 157 GLY A O 1
ATOM 2866 N N . PRO A 1 161 ? 40.90932 -7.76114 -51.12973 1.000 8.73665 158 PRO A N 1
ATOM 2867 C CA . PRO A 1 161 ? 40.45854 -6.39353 -50.81557 1.000 9.49354 158 PRO A CA 1
ATOM 2868 C C . PRO A 1 161 ? 41.59005 -5.40157 -50.92305 1.000 8.69434 158 PRO A C 1
ATOM 2869 O O . PRO A 1 161 ? 41.41082 -4.30293 -51.46091 1.000 9.86865 158 PRO A O 1
ATOM 2880 N N . GLY A 1 162 ? 42.76930 -5.78323 -50.43030 1.000 8.59637 159 GLY A N 1
ATOM 2881 C CA . GLY A 1 162 ? 43.93260 -4.92624 -50.42255 1.000 9.35932 159 GLY A CA 1
ATOM 2882 C C . GLY A 1 162 ? 44.58979 -4.71569 -51.76573 1.000 9.46517 159 GLY A C 1
ATOM 2883 O O . GLY A 1 162 ? 45.52178 -3.90686 -51.84269 1.000 12.17339 159 GLY A O 1
ATOM 2887 N N . THR A 1 163 ? 44.14058 -5.40326 -52.81754 1.000 7.78926 160 THR A N 1
ATOM 2888 C CA . THR A 1 163 ? 44.58851 -5.10571 -54.17225 1.000 7.73817 160 THR A CA 1
ATOM 2889 C C . THR A 1 163 ? 43.49346 -4.41937 -54.98711 1.000 7.74340 160 THR A C 1
ATOM 2890 O O . THR A 1 163 ? 43.66673 -4.21520 -56.19290 1.000 8.11797 160 THR A O 1
ATOM 2901 N N . SER A 1 164 ? 42.38405 -4.02322 -54.35225 1.000 7.55340 161 SER A N 1
ATOM 2902 C CA . SER A 1 164 ? 41.23936 -3.51489 -55.09717 1.000 7.58289 161 SER A CA 1
ATOM 2903 C C . SER A 1 164 ? 41.52861 -2.18115 -55.77164 1.000 7.39513 161 SER A C 1
ATOM 2904 O O . SER A 1 164 ? 40.99862 -1.91826 -56.85417 1.000 7.78871 161 SER A O 1
ATOM 2912 N N . PHE A 1 165 ? 42.29100 -1.28590 -55.12943 1.000 7.47961 162 PHE A N 1
ATOM 2913 C CA . PHE A 1 165 ? 42.63263 -0.02631 -55.79394 1.000 7.86424 162 PHE A CA 1
ATOM 2914 C C . PHE A 1 165 ? 43.50655 -0.27617 -57.02093 1.000 7.95074 162 PHE A C 1
ATOM 2915 O O . PHE A 1 165 ? 43.28000 0.31477 -58.08483 1.000 8.51387 162 PHE A O 1
ATOM 2932 N N . GLU A 1 166 ? 44.50829 -1.15032 -56.88687 1.000 8.05882 163 GLU A N 1
ATOM 2933 C CA . GLU A 1 166 ? 45.36866 -1.48716 -58.01822 1.000 8.38452 163 GLU A CA 1
ATOM 2934 C C . GLU A 1 166 ? 44.55199 -2.10456 -59.15273 1.000 7.91605 163 GLU A C 1
ATOM 2935 O O . GLU A 1 166 ? 44.75048 -1.77886 -60.32977 1.000 8.41934 163 GLU A O 1
ATOM 2947 N N . PHE A 1 167 ? 43.63448 -3.00793 -58.80995 1.000 7.64243 164 PHE A N 1
ATOM 2948 C CA . PHE A 1 167 ? 42.73239 -3.62862 -59.78267 1.000 7.44106 164 PHE A CA 1
ATOM 2949 C C . PHE A 1 167 ? 41.90130 -2.58650 -60.50615 1.000 7.55089 164 PHE A C 1
ATOM 2950 O O . PHE A 1 167 ? 41.81984 -2.57766 -61.74050 1.000 7.96698 164 PHE A O 1
ATOM 2967 N N . ALA A 1 168 ? 41.26685 -1.69606 -59.74300 1.000 7.46480 165 ALA A N 1
ATOM 2968 C CA . ALA A 1 168 ? 40.40411 -0.68900 -60.34220 1.000 7.78296 165 ALA A CA 1
ATOM 2969 C C . ALA A 1 168 ? 41.19971 0.24116 -61.24980 1.000 7.87336 165 ALA A C 1
ATOM 2970 O O . ALA A 1 168 ? 40.74094 0.59350 -62.34256 1.000 8.19025 165 ALA A O 1
ATOM 2977 N N . LEU A 1 169 ? 42.38458 0.66820 -60.80282 1.000 7.89074 166 LEU A N 1
ATOM 2978 C CA . LEU A 1 169 ? 43.21354 1.54327 -61.62528 1.000 8.27585 166 LEU A CA 1
ATOM 2979 C C . LEU A 1 169 ? 43.71626 0.83382 -62.87550 1.000 8.34066 166 LEU A C 1
ATOM 2980 O O . LEU A 1 169 ? 43.89848 1.48096 -63.90721 1.000 9.15768 166 LEU A O 1
ATOM 2996 N N . ALA A 1 170 ? 43.93138 -0.48457 -62.80919 1.000 8.49749 167 ALA A N 1
ATOM 2997 C CA . ALA A 1 170 ? 44.29422 -1.23900 -64.00592 1.000 8.80578 167 ALA A CA 1
ATOM 2998 C C . ALA A 1 170 ? 43.14853 -1.26119 -65.01300 1.000 8.87511 167 ALA A C 1
ATOM 2999 O O . ALA A 1 170 ? 43.38198 -1.17981 -66.22699 1.000 9.65952 167 ALA A O 1
ATOM 3006 N N . ILE A 1 171 ? 41.90334 -1.37220 -64.53617 1.000 8.54354 168 ILE A N 1
ATOM 3007 C CA . ILE A 1 171 ? 40.75254 -1.26875 -65.43017 1.000 8.80758 168 ILE A CA 1
ATOM 3008 C C . ILE A 1 171 ? 40.72757 0.10864 -66.08329 1.000 8.83780 168 ILE A C 1
ATOM 3009 O O . ILE A 1 171 ? 40.54245 0.24273 -67.30060 1.000 9.57107 168 ILE A O 1
ATOM 3025 N N . VAL A 1 172 ? 40.89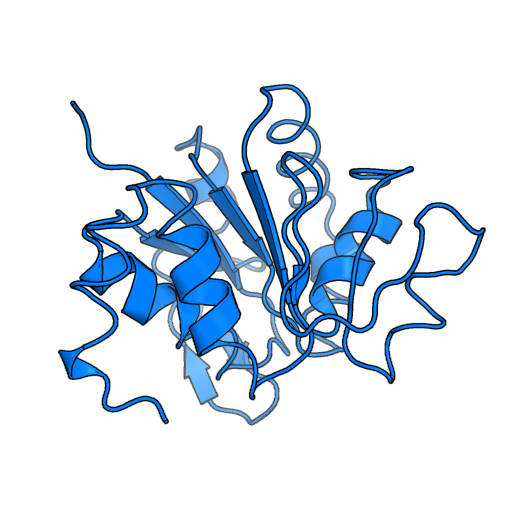331 1.15927 -65.27337 1.000 8.52077 169 VAL A N 1
ATOM 3026 C CA . VAL A 1 172 ? 40.92275 2.52069 -65.80869 1.000 8.77789 169 VAL A CA 1
ATOM 3027 C C . VAL A 1 172 ? 42.01418 2.66609 -66.85967 1.000 9.39155 169 VAL A C 1
ATOM 3028 O O . VAL A 1 172 ? 41.79187 3.24859 -67.92088 1.000 10.14800 169 VAL A O 1
ATOM 3041 N N . GLU A 1 173 ? 43.21586 2.16393 -66.57745 1.000 9.30329 170 GLU A N 1
ATOM 3042 C CA A GLU A 1 173 ? 44.30228 2.26240 -67.54656 0.580 10.24093 170 GLU A CA 1
ATOM 3043 C CA B GLU A 1 173 ? 44.29378 2.27727 -67.55122 0.420 10.33360 170 GLU A CA 1
ATOM 3044 C C . GLU A 1 173 ? 43.94776 1.54901 -68.84611 1.000 10.73244 170 GLU A C 1
ATOM 3045 O O . GLU A 1 173 ? 44.21165 2.06200 -69.94179 1.000 11.88429 170 GLU A O 1
ATOM 3068 N N . ALA A 1 174 ? 43.34440 0.36368 -68.74515 1.000 10.88979 171 ALA A N 1
ATOM 3069 C CA . ALA A 1 174 ? 42.99843 -0.40736 -69.93295 1.000 11.78278 171 ALA A CA 1
ATOM 3070 C C . ALA A 1 174 ? 41.96196 0.30990 -70.78923 1.000 12.30467 171 ALA A C 1
ATOM 3071 O O . ALA A 1 174 ? 42.01782 0.24029 -72.02202 1.000 15.07651 171 ALA A O 1
ATOM 3078 N N . LEU A 1 175 ? 41.01252 1.00555 -70.16252 1.000 11.62268 172 LEU A N 1
ATOM 3079 C CA A LEU A 1 175 ? 39.90652 1.64409 -70.87126 0.489 12.02741 172 LEU A CA 1
ATOM 3080 C CA B LEU A 1 175 ? 39.93092 1.62763 -70.91424 0.511 12.05694 172 LEU A CA 1
ATOM 3081 C C . LEU A 1 175 ? 40.22333 3.06949 -71.30864 1.000 12.26782 172 LEU A C 1
ATOM 3082 O O . LEU A 1 175 ? 39.89405 3.46748 -72.43298 1.000 14.18951 172 LEU A O 1
ATOM 3113 N N . ASN A 1 176 ? 40.84140 3.85059 -70.42241 1.000 11.63746 173 ASN A N 1
ATOM 3114 C CA . ASN A 1 176 ? 41.00685 5.28257 -70.61364 1.000 12.24605 173 ASN A CA 1
ATOM 3115 C C . ASN A 1 176 ? 42.45844 5.73340 -70.68811 1.000 12.37055 173 ASN A C 1
ATOM 3116 O O . ASN A 1 176 ? 42.70037 6.92044 -70.94045 1.000 13.56376 173 ASN A O 1
ATOM 3127 N N . GLY A 1 177 ? 43.42065 4.83822 -70.49093 1.000 12.56717 174 GLY A N 1
ATOM 3128 C CA . GLY A 1 177 ? 44.82354 5.14306 -70.67378 1.000 12.40761 174 GLY A CA 1
ATOM 3129 C C . GLY A 1 177 ? 45.55477 5.42808 -69.37019 1.000 12.32945 174 GLY A C 1
ATOM 3130 O O . GLY A 1 177 ? 44.95917 5.71031 -68.32926 1.000 11.45679 174 GLY A O 1
ATOM 3134 N N . LYS A 1 178 ? 46.89098 5.38855 -69.46420 1.000 13.45457 175 LYS A N 1
ATOM 3135 C CA A LYS A 1 178 ? 47.74974 5.52505 -68.29196 0.467 14.13585 175 LYS A CA 1
ATOM 3136 C CA B LYS A 1 178 ? 47.73230 5.51778 -68.27971 0.533 13.87308 175 LYS A CA 1
ATOM 3137 C C . LYS A 1 178 ? 47.62624 6.90539 -67.65907 1.000 12.83776 175 LYS A C 1
ATOM 3138 O O . LYS A 1 178 ? 47.69640 7.04414 -66.43358 1.000 12.66010 175 LYS A O 1
ATOM 3175 N N . GLU A 1 179 ? 47.48366 7.95032 -68.47759 1.000 13.07027 176 GLU A N 1
ATOM 3176 C CA . GLU A 1 179 ? 47.43950 9.29974 -67.91737 1.000 13.04339 176 GLU A CA 1
ATOM 3177 C C . GLU A 1 179 ? 46.18587 9.51176 -67.07175 1.000 11.63713 176 GLU A C 1
ATOM 3178 O O . GLU A 1 179 ? 46.26420 10.04913 -65.96177 1.000 11.52893 176 GLU A O 1
ATOM 3190 N N . VAL A 1 180 ? 45.01558 9.09422 -67.57395 1.000 11.15087 177 VAL A N 1
ATOM 3191 C CA . VAL A 1 180 ? 43.79938 9.17913 -66.76779 1.000 10.20778 177 VAL A CA 1
ATOM 3192 C C . VAL A 1 180 ? 43.95313 8.36854 -65.48781 1.000 9.69405 177 VAL A C 1
ATOM 3193 O O . VAL A 1 180 ? 43.57662 8.82869 -64.40466 1.000 9.65670 177 VAL A O 1
ATOM 3206 N N . ALA A 1 181 ? 44.50738 7.15712 -65.57887 1.000 9.72263 178 ALA A N 1
ATOM 3207 C CA . ALA A 1 181 ? 44.68916 6.36702 -64.36508 1.000 9.36440 178 ALA A CA 1
ATOM 3208 C C . ALA A 1 181 ? 45.56373 7.09887 -63.35533 1.000 9.17482 178 ALA A C 1
ATOM 3209 O O . ALA A 1 181 ? 45.26693 7.09661 -62.15764 1.000 9.22246 178 ALA A O 1
ATOM 3216 N N . ALA A 1 182 ? 46.64515 7.73675 -63.81593 1.000 9.69639 179 ALA A N 1
ATOM 3217 C CA . ALA A 1 182 ? 47.52922 8.46146 -62.90552 1.000 9.79884 179 ALA A CA 1
ATOM 3218 C C . ALA A 1 182 ? 46.81377 9.65484 -62.27707 1.000 9.03117 179 ALA A C 1
ATOM 3219 O O . ALA A 1 182 ? 47.01612 9.96260 -61.09379 1.000 9.51276 179 ALA A O 1
ATOM 3226 N N . GLN A 1 183 ? 46.00306 10.36419 -63.06777 1.000 9.01993 180 GLN A N 1
ATOM 3227 C CA A GLN A 1 183 ? 45.28233 11.51476 -62.53605 0.612 9.29344 180 GLN A CA 1
ATOM 3228 C CA B GLN A 1 183 ? 45.26256 11.51245 -62.55324 0.388 8.61413 180 GLN A CA 1
ATOM 3229 C C . GLN A 1 183 ? 44.23834 11.09093 -61.50880 1.000 8.39763 180 GLN A C 1
ATOM 3230 O O . GLN A 1 183 ? 44.03831 11.78420 -60.50309 1.000 8.88159 180 GLN A O 1
ATOM 3257 N N . VAL A 1 184 ? 43.55054 9.97470 -61.74753 1.000 8.20826 181 VAL A N 1
ATOM 3258 C CA . VAL A 1 184 ? 42.57932 9.46718 -60.78250 1.000 8.08194 181 VAL A CA 1
ATOM 3259 C C . VAL A 1 184 ? 43.28119 8.98683 -59.52038 1.000 7.83976 181 VAL A C 1
ATOM 3260 O O . VAL A 1 184 ? 42.76414 9.14157 -58.40675 1.000 8.17147 181 VAL A O 1
ATOM 3273 N N . LYS A 1 185 ? 44.46578 8.39177 -59.67522 1.000 8.07437 182 LYS A N 1
ATOM 3274 C CA . LYS A 1 185 ? 45.17750 7.82238 -58.53712 1.000 8.23475 182 LYS A CA 1
ATOM 3275 C C . LYS A 1 185 ? 45.60559 8.88568 -57.53084 1.000 8.65986 182 LYS A C 1
ATOM 3276 O O . LYS A 1 185 ? 45.53076 8.65589 -56.31905 1.000 9.07199 182 LYS A O 1
ATOM 3295 N N . ALA A 1 186 ? 46.10727 10.02889 -57.99277 1.000 9.40521 183 ALA A N 1
ATOM 3296 C CA . ALA A 1 186 ? 46.79894 10.93063 -57.07109 1.000 10.62801 183 ALA A CA 1
ATOM 3297 C C . ALA A 1 186 ? 45.93046 11.40024 -55.90877 1.000 10.06305 183 ALA A C 1
ATOM 3298 O O . ALA A 1 186 ? 46.40864 11.38780 -54.75806 1.000 11.65927 183 ALA A O 1
ATOM 3305 N N . PRO A 1 187 ? 44.67647 11.79645 -56.10846 1.000 8.77534 184 PRO A N 1
ATOM 3306 C CA . PRO A 1 187 ? 43.87746 12.26105 -54.95996 1.000 9.71482 184 PRO A CA 1
ATOM 3307 C C . PRO A 1 187 ? 43.50681 11.16775 -53.97797 1.000 10.17232 184 PRO A C 1
ATOM 3308 O O . PRO A 1 187 ? 42.98447 11.48117 -52.90188 1.000 12.00337 184 PRO A O 1
ATOM 3319 N N . LEU A 1 188 ? 43.75161 9.89975 -54.29905 1.000 9.18520 185 LEU A N 1
ATOM 3320 C CA . LEU A 1 188 ? 43.33226 8.82053 -53.41884 1.000 8.83040 185 LEU A CA 1
ATOM 3321 C C . LEU A 1 188 ? 44.23598 8.63906 -52.20574 1.000 8.69054 185 LEU A C 1
ATOM 3322 O O . LEU A 1 188 ? 43.81438 8.00528 -51.23788 1.000 9.42400 185 LEU A O 1
ATOM 3338 N N . VAL A 1 189 ? 45.45685 9.16020 -52.22626 1.000 9.00871 186 VAL A N 1
ATOM 3339 C CA . VAL A 1 189 ? 46.41605 8.98730 -51.13235 1.000 9.76175 186 VAL A CA 1
ATOM 3340 C C . VAL A 1 189 ? 46.78516 7.51120 -50.95957 1.000 9.93900 186 VAL A C 1
ATOM 3341 O O . VAL A 1 189 ? 46.82862 6.97511 -49.84184 1.000 12.05732 186 VAL A O 1
ATOM 3354 N N . LEU A 1 190 ? 47.06471 6.84516 -52.07141 1.000 10.46635 187 LEU A N 1
ATOM 3355 C CA . LEU A 1 190 ? 47.59102 5.49115 -52.04046 1.000 12.29859 187 LEU A CA 1
ATOM 3356 C C . LEU A 1 190 ? 49.06808 5.52683 -51.66212 1.000 18.95444 187 LEU A C 1
ATOM 3357 O O . LEU A 1 190 ? 49.75204 6.53993 -51.83191 1.000 22.52730 187 LEU A O 1
ATOM 3373 N N . LYS A 1 191 ? 49.55688 4.41591 -51.12177 1.000 26.35044 188 LYS A N 1
ATOM 3374 C CA . LYS A 1 191 ? 50.94098 4.37777 -50.64609 1.000 36.35609 188 LYS A CA 1
ATOM 3375 C C . LYS A 1 191 ? 51.90099 4.19061 -51.81866 1.000 41.39566 188 LYS A C 1
ATOM 3376 O O . LYS A 1 191 ? 51.55321 3.59198 -52.83946 1.000 41.73490 188 LYS A O 1
#

Sequence (188 aa):
MASSKKRALVILAKKGAEEMETVVIPVDVMRRAGGIKKVTVAGLAGKDPVQCSRDDVVICCPPDASLEDAKKEEGGPPYDVVVLPGGNNLLGAQQNLSESAAVKEEILKKEQENNRRKKGLIAAICAGPTALLAHEIGFGGSSKKVTTHPLAKKDKKMMNNGGHYTYSEENRVEEKDGLLIILLTSRGPGTSFEFALAIVEEALLNGKKEVAAQQVKAPLVLK

Secondary structure (DSSP, 8-state):
-PPPEEEEEE-TT--HHHHHHHHHHHHHTT-EEEEEETT-SS-EE-TTS-EE--SEEHHHHGGG---SEEEE---HHHHHHHHH-HHHHHHHHHHHHTT-EEEEETTTHHHHHHTT-STT-EE---GGGHHHHTTTS-SEE--SSEEEETTEEEE-SGGGHHHHHHHHHHHHH-HHHHHHHHGGG---

Foldseek 3Di:
DDAAEEEEEWEAAFAVLLRVLLVVLCVLLVYHYFHAYAVWQAWHQYNVRDTHGGPTHLVVVVVVDDGLEYEFGDGPVSLVSCLPDPSNLVNQVVCVVVQHAYEYAALNCLSCVSSVHDFPEEEEHAPVNVCSSCVPNRHHYDPDQWDDGRRYIYGYDSVSSNVRSLVVSCVPPNDVSSVVSPPVVPDD

B-factor: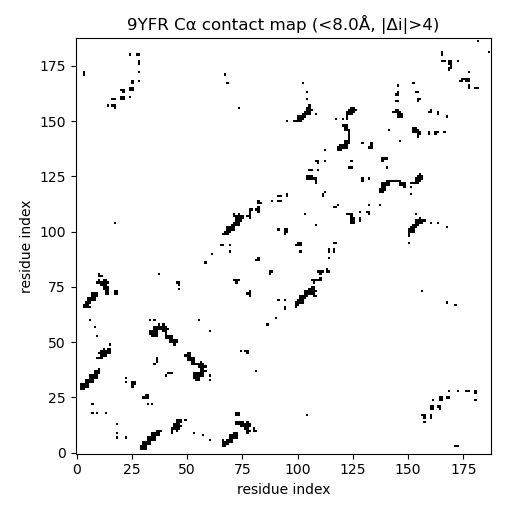 mean 15.99, std 10.74, range [6.61, 87.08]

Nearest PDB structures (foldseek):
  4s0z-assembly1_A-2  TM=1.005E+00  e=2.873E-41  Homo sapiens
  3b36-assembly1_A-2  TM=1.005E+00  e=3.255E-41  Homo sapiens
  3b3a-assembly1_A-2  TM=1.004E+00  e=1.067E-40  Homo sapiens
  3cz9-assembly1_A-2  TM=1.004E+00  e=1.003E-40  Homo sapiens
  5sy9-assembly1_A-2  TM=1.003E+00  e=1.371E-40  Homo sapiens

GO terms:
  GO:0055105 ubiquitin-protein transferase inhibitor activity (F, IDA)
  GO:0008047 enzyme activator activity (F, IDA)
  GO:0034599 cellular response to oxidative stress (P, IDA)
  GO:0000785 chromatin (C, IDA)
  GO:0005634 nucleus (C, IDA)
  GO:0005737 cytoplasm (C, IDA)
  GO:0005739 mitochondrion (C, IDA)
  GO:0036471 cellular response to glyoxal (P, IDA)
  GO:0005829 cytosol (C, IDA)
  GO:0016605 PML body (C, IDA)
  GO:0030414 peptidase inhibitor activity (F, IDA)
  GO:0030546 signaling receptor activator activity (F, IDA)
  GO:0042743 hydrogen peroxide metabolic process (P, IDA)
  GO:0043524 negative regulation of neuron apoptotic process (P, IDA)
  GO:0016532 superoxide dismutase copper chaperone activity (F, IDA)
  GO:0016684 oxidoreductase activity, acting on peroxide as acceptor (F, IDA)
  GO:0009438 methylglyoxal metabolic process (P, IDA)
  GO:0045944 positive regulation of transcription by RNA polymerase II (P, IDA)
  GO:0010629 negative regulation of gene expression (P, IDA)
  GO:0036470 tyrosine 3-monooxygenase activator activity (F, IDA)

Solvent-accessible surface area: 9172 Å² total; per-residue (Å²): 254,89,63,74,64,0,1,0,1,0,2,125,8,2,12,11,94,0,2,71,30,0,14,63,2,0,110,134,12,47,6,129,15,31,10,0,0,42,109,23,151,108,80,12,80,3,44,171,94,76,90,31,91,16,85,26,6,2,107,63,3,85,143,109,35,77,12,49,0,2,0,0,1,0,7,96,119,1,1,90,49,3,27,144,17,68,25,0,74,118,21,0,75,106,6,69,121,104,162,8,8,1,0,0,0,13,6,0,0,8,0,0,31,45,2,113,0,9,82,63,13,94,0,0,0,56,76,166,8,85,118,120,0,52,112,62,55,75,6,77,40,13,141,87,125,38,27,97,49,49,77,11,0,0,0,39,7,47,64,8,0,71,68,0,0,19,22,0,0,73,47,20,49,31,158,121,56,10,52,118,15,97,78,92,34,136,65,251